Protein AF-A0A3B8LN59-F1 (afdb_monomer_lite)

pLDDT: mean 77.75, std 21.18, range [33.16, 97.62]

Secondary structure (DSSP, 8-state):
-----------PPPPPPP-----PPPPP-----PPPPPPHHHHHHHHHHHHHHHHHHHHHHHHHHHHHHHHHHT---HHHHHHHHHHHHHHS-HHHHHHHHHHHHHHHHH-TTTHHHHHHHHTGGG-SSPPPHHHHHHHHHHHHHTT-HHHHHHH-----SSPPPSSPPP--GGGTTS-HHHHHHHHTSS-HHHHHHHTT---HHHHHHHHT-TT--HHHHHHHHH-SS--HHHHHHHHH-HHHHTSHHHHHHHHH-TTS-HHHHHHHGGGS-HHHHHHHHHH-TT--HHHHHHHHHHHHHHHS-S----------S----S-PPPPP------------------

Sequence (346 aa):
MTNHTPPHKENDPPTPQSTTPTDIPEPNTEEHTTPEEPTNADITEEIHEEDDTLQQERERALTLFRTLKKRISHLPERGMKREIVGELLCQLETGVQVELLQLIVEHSASHTSNAPLLVAVQDQKNAKHQLSYEQTRTLYQEARERDYPGVQRLFLSFNPVRGNTDVPPPGHHQLSGLTLGERKSLARKHNIYLLEKLLLDPDRSVIRNLLLNPRITEKEALFITTRRPNQADILEEVSEHQRWFSRYNIKLALCKNPYTPIPVILRALPFLTTHDLEELLHEHAHFHPQAIAMAEEIIHIRTAPEDAEPLPPLPPEAELPEEFPAPPKQNHRSYIHTLPTEPDKQ

Radius of gyration: 33.21 Å; chains: 1; bounding box: 107×76×104 Å

Foldseek 3Di:
DDDDDDDDDDDDDDDDDDDDDDDDDDDDDDDPPDDPDPDPVNVVVVVVVVVVVLVVLLVLLVVVLVVLLVVVLPDLDLQVNLQVLLVVLLPDDLSNNLSNQLVLLLVLLQDVSSLSNVSSLLCLVVYPNHDDPVSLVSNLVVCVVVVPVSSVVSSDFFAFLDAFDPDFQDAQPVCPPPDPVVLLVLLQDDDVVSLLRLLRPRDLSSLLSNLVHPPDDLVSLLSSLQDPPHAQSNLVSQLPDSVRVVDLSNLLSLLVHRNHTPSSVLSSLSNHDLVSLVVSLVVDPRRDPSSVVSSVSSNCSNVPDPDDDDDDPDPPDDDDPPDDDDDDDPDDDDDDDDDDDDDDDD

Structure (mmCIF, N/CA/C/O backbone):
data_AF-A0A3B8LN59-F1
#
_entry.id   AF-A0A3B8LN59-F1
#
loop_
_atom_site.group_PDB
_atom_site.id
_atom_site.type_symbol
_atom_site.label_atom_id
_atom_site.label_alt_id
_atom_site.label_comp_id
_atom_site.label_asym_id
_atom_site.label_entity_id
_atom_site.label_seq_id
_atom_site.pdbx_PDB_ins_code
_atom_site.Cartn_x
_atom_site.Cartn_y
_atom_site.Cartn_z
_atom_site.occupancy
_atom_site.B_iso_or_equiv
_atom_site.auth_seq_id
_atom_site.auth_comp_id
_atom_site.auth_asym_id
_atom_site.auth_atom_id
_atom_site.pdbx_PDB_model_num
ATOM 1 N N . MET A 1 1 ? -5.828 51.570 -43.683 1.00 38.19 1 MET A N 1
ATOM 2 C CA . MET A 1 1 ? -7.070 51.067 -43.061 1.00 38.19 1 MET A CA 1
ATOM 3 C C . MET A 1 1 ? -6.654 50.304 -41.800 1.00 38.19 1 MET A C 1
ATOM 5 O O . MET A 1 1 ? -6.319 49.139 -41.914 1.00 38.19 1 MET A O 1
ATOM 9 N N . THR A 1 2 ? -6.195 50.950 -40.720 1.00 35.69 2 THR A N 1
ATOM 10 C CA . THR A 1 2 ? -6.931 51.622 -39.615 1.00 35.69 2 THR A CA 1
ATOM 11 C C . THR A 1 2 ? -7.972 50.748 -38.910 1.00 35.69 2 THR A C 1
ATOM 13 O O . THR A 1 2 ? -9.033 50.508 -39.477 1.00 35.69 2 THR A O 1
ATOM 16 N N . ASN A 1 3 ? -7.643 50.322 -37.679 1.00 34.91 3 ASN A N 1
ATOM 17 C CA . ASN A 1 3 ? -8.419 50.427 -36.419 1.00 34.91 3 ASN A CA 1
ATOM 18 C C . ASN A 1 3 ? -7.911 49.329 -35.465 1.00 34.91 3 ASN A C 1
ATOM 20 O O . ASN A 1 3 ? -8.078 48.153 -35.753 1.00 34.91 3 ASN A O 1
ATOM 24 N N . HIS A 1 4 ? -7.080 49.592 -34.454 1.00 40.12 4 HIS A N 1
ATOM 25 C CA . HIS A 1 4 ? -7.250 50.395 -33.230 1.00 40.12 4 HIS A CA 1
ATOM 26 C C . HIS A 1 4 ? -8.433 49.978 -32.335 1.00 40.12 4 HIS A C 1
ATOM 28 O O . HIS A 1 4 ? -9.589 50.300 -32.591 1.00 40.12 4 HIS A O 1
ATOM 34 N N . THR A 1 5 ? -8.063 49.268 -31.267 1.00 41.84 5 THR A N 1
ATOM 35 C CA . THR A 1 5 ? -8.794 48.912 -30.044 1.00 41.84 5 THR A CA 1
ATOM 36 C C . THR A 1 5 ? -9.381 50.129 -29.310 1.00 41.84 5 THR A C 1
ATOM 38 O O . THR A 1 5 ? -8.664 51.121 -29.168 1.00 41.84 5 THR A O 1
ATOM 41 N N . PRO A 1 6 ? -10.604 50.047 -28.748 1.00 51.34 6 PRO A N 1
ATOM 42 C CA . PRO A 1 6 ? -11.090 50.973 -27.724 1.00 51.34 6 PRO A CA 1
ATOM 43 C C . PRO A 1 6 ? -11.106 50.352 -26.300 1.00 51.34 6 PRO A C 1
ATOM 45 O O . PRO A 1 6 ? -11.194 49.129 -26.172 1.00 51.34 6 PRO A O 1
ATOM 48 N N . PRO A 1 7 ? -11.018 51.172 -25.228 1.00 47.97 7 PRO A N 1
ATOM 49 C CA . PRO A 1 7 ? -10.829 50.715 -23.847 1.00 47.97 7 PRO A CA 1
ATOM 50 C C . PRO A 1 7 ? -12.132 50.521 -23.047 1.00 47.97 7 PRO A C 1
ATOM 52 O O . PRO A 1 7 ? -13.160 51.140 -23.324 1.00 47.97 7 PRO A O 1
ATOM 55 N N . HIS A 1 8 ? -12.030 49.688 -22.005 1.00 35.06 8 HIS A N 1
ATOM 56 C CA . HIS A 1 8 ? -13.016 49.473 -20.941 1.00 35.06 8 HIS A CA 1
ATOM 57 C C . HIS A 1 8 ? -13.205 50.726 -20.065 1.00 35.06 8 HIS A C 1
ATOM 59 O O . HIS A 1 8 ? -12.228 51.384 -19.712 1.00 35.06 8 HIS A O 1
ATOM 65 N N . LYS A 1 9 ? -14.456 51.020 -19.684 1.00 38.00 9 LYS A N 1
ATOM 66 C CA . LYS A 1 9 ? -14.821 52.007 -18.656 1.00 38.00 9 LYS A CA 1
ATOM 67 C C . LYS A 1 9 ? -15.462 51.318 -17.450 1.00 38.00 9 LYS A C 1
ATOM 69 O O . LYS A 1 9 ? -16.360 50.495 -17.618 1.00 38.00 9 LYS A O 1
ATOM 74 N N . GLU A 1 10 ? -14.970 51.705 -16.278 1.00 36.00 10 GLU A N 1
ATOM 75 C CA . GLU A 1 10 ? -15.506 51.491 -14.931 1.00 36.00 10 GLU A CA 1
ATOM 76 C C . GLU A 1 10 ? -16.934 52.035 -14.778 1.00 36.00 10 GLU A C 1
ATOM 78 O O . GLU A 1 10 ? -17.284 53.034 -15.406 1.00 36.00 10 GLU A O 1
ATOM 83 N N . ASN A 1 11 ? -17.726 51.411 -13.901 1.00 39.06 11 ASN A N 1
ATOM 84 C CA . ASN A 1 11 ? -18.878 52.039 -13.256 1.00 39.06 11 ASN A CA 1
ATOM 85 C C . ASN A 1 11 ? -18.996 51.510 -11.818 1.00 39.06 11 ASN A C 1
ATOM 87 O O . ASN A 1 11 ? -19.263 50.327 -11.603 1.00 39.06 11 ASN A O 1
ATOM 91 N N . ASP A 1 12 ? -18.779 52.422 -10.873 1.00 39.38 12 ASP A N 1
ATOM 92 C CA . ASP A 1 12 ? -18.983 52.283 -9.431 1.00 39.38 12 ASP A CA 1
ATOM 93 C C . ASP A 1 12 ? -20.473 52.132 -9.044 1.00 39.38 12 ASP A C 1
ATOM 95 O O . ASP A 1 12 ? -21.360 52.551 -9.798 1.00 39.38 12 ASP A O 1
ATOM 99 N N . PRO A 1 13 ? -20.773 51.567 -7.857 1.00 41.97 13 PRO A N 1
ATOM 100 C CA . PRO A 1 13 ? -22.137 51.379 -7.361 1.00 41.97 13 PRO A CA 1
ATOM 101 C C . PRO A 1 13 ? -22.722 52.655 -6.711 1.00 41.97 13 PRO A C 1
ATOM 103 O O . PRO A 1 13 ? -21.980 53.432 -6.109 1.00 41.97 13 PRO A O 1
ATOM 106 N N . PRO A 1 14 ? -24.053 52.879 -6.757 1.00 41.72 14 PRO A N 1
ATOM 107 C CA . PRO A 1 14 ? -24.673 54.039 -6.119 1.00 41.72 14 PRO A CA 1
ATOM 108 C C . PRO A 1 14 ? -25.050 53.809 -4.641 1.00 41.72 14 PRO A C 1
ATOM 110 O O . PRO A 1 14 ? -25.610 52.782 -4.260 1.00 41.72 14 PRO A O 1
ATOM 113 N N . THR A 1 15 ? -24.783 54.837 -3.833 1.00 37.28 15 THR A N 1
ATOM 114 C CA . THR A 1 15 ? -25.175 55.060 -2.427 1.00 37.28 15 THR A CA 1
ATOM 115 C C . THR A 1 15 ? -26.700 55.263 -2.266 1.00 37.28 15 THR A C 1
ATOM 117 O O . THR A 1 15 ? -27.320 55.846 -3.159 1.00 37.28 15 THR A O 1
ATOM 120 N N . PRO A 1 16 ? -27.329 54.847 -1.143 1.00 40.56 16 PRO A N 1
ATOM 121 C CA . PRO A 1 16 ? -28.789 54.850 -0.990 1.00 40.56 16 PRO A CA 1
ATOM 122 C C . PRO A 1 16 ? -29.376 56.215 -0.588 1.00 40.56 16 PRO A C 1
ATOM 124 O O . PRO A 1 16 ? -28.788 56.959 0.197 1.00 40.56 16 PRO A O 1
ATOM 127 N N . GLN A 1 17 ? -30.580 56.512 -1.094 1.00 34.72 17 GLN A N 1
ATOM 128 C CA . GLN A 1 17 ? -31.406 57.657 -0.695 1.00 34.72 17 GLN A CA 1
ATOM 129 C C . GLN A 1 17 ? -32.456 57.258 0.354 1.00 34.72 17 GLN A C 1
ATOM 131 O O . GLN A 1 17 ? -33.082 56.204 0.274 1.00 34.72 17 GLN A O 1
ATOM 136 N N . SER A 1 18 ? -32.632 58.159 1.320 1.00 34.38 18 SER A N 1
ATOM 137 C CA . SER A 1 18 ? -33.597 58.150 2.422 1.00 34.38 18 SER A CA 1
ATOM 138 C C . SER A 1 18 ? -35.014 58.507 1.952 1.00 34.38 18 SER A C 1
ATOM 140 O O . SER A 1 18 ? -35.177 59.481 1.220 1.00 34.38 18 SER A O 1
ATOM 142 N N . THR A 1 19 ? -36.034 57.785 2.433 1.00 37.56 19 THR A N 1
ATOM 143 C CA . THR A 1 19 ? -37.415 58.293 2.547 1.00 37.56 19 THR A CA 1
ATOM 144 C C . THR A 1 19 ? -38.047 57.831 3.867 1.00 37.56 19 THR A C 1
ATOM 146 O O . THR A 1 19 ? -37.784 56.736 4.356 1.00 37.56 19 THR A O 1
ATOM 149 N N . THR A 1 20 ? -38.798 58.753 4.467 1.00 35.81 20 THR A N 1
ATOM 150 C CA . THR A 1 20 ? -39.339 58.812 5.837 1.00 35.81 20 THR A CA 1
ATOM 151 C C . THR A 1 20 ? -40.681 58.046 5.994 1.00 35.81 20 THR A C 1
ATOM 153 O O . THR A 1 20 ? -41.132 57.439 5.027 1.00 35.81 20 THR A O 1
ATOM 156 N N . PRO A 1 21 ? -41.311 57.985 7.191 1.00 43.03 21 PRO A N 1
ATOM 157 C CA . PRO A 1 21 ? -41.942 56.779 7.723 1.00 43.03 21 PRO A CA 1
ATOM 158 C C . PRO A 1 21 ? -43.455 56.713 7.454 1.00 43.03 21 PRO A C 1
ATOM 160 O O . PRO A 1 21 ? -44.123 57.732 7.286 1.00 43.03 21 PRO A O 1
ATOM 163 N N . THR A 1 22 ? -44.032 55.513 7.457 1.00 34.78 22 THR A N 1
ATOM 164 C CA . THR A 1 22 ? -45.489 55.327 7.413 1.00 34.78 22 THR A CA 1
ATOM 165 C C . THR A 1 22 ? -45.902 54.217 8.373 1.00 34.78 22 THR A C 1
ATOM 167 O O . THR A 1 22 ? -45.349 53.124 8.331 1.00 34.78 22 THR A O 1
ATOM 170 N N . ASP A 1 23 ? -46.827 54.609 9.249 1.00 34.94 23 ASP A N 1
ATOM 171 C CA . ASP A 1 23 ? -47.760 53.875 10.108 1.00 34.94 23 ASP A CA 1
ATOM 172 C C . ASP A 1 23 ? -47.500 52.405 10.461 1.00 34.94 23 ASP A C 1
ATOM 174 O O . ASP A 1 23 ? -47.554 51.495 9.637 1.00 34.94 23 ASP A O 1
ATOM 178 N N . ILE A 1 24 ? -47.365 52.200 11.770 1.00 37.72 24 ILE A N 1
ATOM 179 C CA . ILE A 1 24 ? -47.481 50.926 12.475 1.00 37.72 24 ILE A CA 1
ATOM 180 C C . ILE A 1 24 ? -48.973 50.663 12.737 1.00 37.72 24 ILE A C 1
ATOM 182 O O . ILE A 1 24 ? -49.599 51.482 13.413 1.00 37.72 24 ILE A O 1
ATOM 186 N N . PRO A 1 25 ? -49.547 49.523 12.321 1.00 38.12 25 PRO A N 1
ATOM 187 C CA . PRO A 1 25 ? -50.671 48.930 13.023 1.00 38.12 25 PRO A CA 1
ATOM 188 C C . PRO A 1 25 ? -50.157 47.900 14.043 1.00 38.12 25 PRO A C 1
ATOM 190 O O . PRO A 1 25 ? -49.249 47.117 13.762 1.00 38.12 25 PRO A O 1
ATOM 193 N N . GLU A 1 26 ? -50.728 47.943 15.245 1.00 42.59 26 GLU A N 1
ATOM 194 C CA . GLU A 1 26 ? -50.458 47.039 16.369 1.00 42.59 26 GLU A CA 1
ATOM 195 C C . GLU A 1 26 ? -50.591 45.552 15.976 1.00 42.59 26 GLU A C 1
ATOM 197 O O . GLU A 1 26 ? -51.497 45.203 15.211 1.00 42.59 26 GLU A O 1
ATOM 202 N N . PRO A 1 27 ? -49.737 44.648 16.499 1.00 40.50 27 PRO A N 1
ATOM 203 C CA . PRO A 1 27 ? -49.878 43.224 16.247 1.00 40.50 27 PRO A CA 1
ATOM 204 C C . PRO A 1 27 ? -50.909 42.597 17.194 1.00 40.50 27 PRO A C 1
ATOM 206 O O . PRO A 1 27 ? -50.907 42.829 18.405 1.00 40.50 27 PRO A O 1
ATOM 209 N N . ASN A 1 28 ? -51.766 41.759 16.610 1.00 36.22 28 ASN A N 1
ATOM 210 C CA . ASN A 1 28 ? -52.669 40.861 17.315 1.00 36.22 28 ASN A CA 1
ATOM 211 C C . ASN A 1 28 ? -51.907 39.949 18.284 1.00 36.22 28 ASN A C 1
ATOM 213 O O . ASN A 1 28 ? -50.833 39.431 17.981 1.00 36.22 28 ASN A O 1
ATOM 217 N N . THR A 1 29 ? -52.523 39.732 19.441 1.00 46.44 29 THR A N 1
ATOM 218 C CA . THR A 1 29 ? -52.159 38.726 20.435 1.00 46.44 29 THR A CA 1
ATOM 219 C C . THR A 1 29 ? -52.355 37.330 19.839 1.00 46.44 29 THR A C 1
ATOM 221 O O . THR A 1 29 ? -53.485 36.862 19.738 1.00 46.44 29 THR A O 1
ATOM 224 N N . GLU A 1 30 ? -51.267 36.668 19.449 1.00 38.50 30 GLU A N 1
ATOM 225 C CA . GLU A 1 30 ? -51.238 35.220 19.235 1.00 38.50 30 GLU A CA 1
ATOM 226 C C . GLU A 1 30 ? -50.352 34.581 20.306 1.00 38.50 30 GLU A C 1
ATOM 228 O O . GLU A 1 30 ? -49.278 35.077 20.653 1.00 38.50 30 GLU A O 1
ATOM 233 N N . GLU A 1 31 ? -50.897 33.527 20.902 1.00 39.41 31 GLU A N 1
ATOM 234 C CA . GLU A 1 31 ? -50.407 32.827 22.078 1.00 39.41 31 GLU A CA 1
ATOM 235 C C . GLU A 1 31 ? -48.999 32.269 21.856 1.00 39.41 31 GLU A C 1
ATOM 237 O O . GLU A 1 31 ? -48.746 31.447 20.977 1.00 39.41 31 GLU A O 1
ATOM 242 N N . HIS A 1 32 ? -48.072 32.704 22.704 1.00 33.16 32 HIS A N 1
ATOM 243 C CA . HIS A 1 32 ? -46.745 32.124 22.811 1.00 33.16 32 HIS A CA 1
ATOM 244 C C . HIS A 1 32 ? -46.879 30.785 23.556 1.00 33.16 32 HIS A C 1
ATOM 246 O O . HIS A 1 32 ? -46.855 30.741 24.784 1.00 33.16 32 HIS A O 1
ATOM 252 N N . THR A 1 33 ? -47.041 29.676 22.834 1.00 39.00 33 THR A N 1
ATOM 253 C CA . THR A 1 33 ? -46.662 28.360 23.366 1.00 39.00 33 THR A CA 1
ATOM 254 C C . THR A 1 33 ? -45.142 28.327 23.449 1.00 39.00 33 THR A C 1
ATOM 256 O O . THR A 1 33 ? -44.453 28.235 22.432 1.00 39.00 33 THR A O 1
ATOM 259 N N . THR A 1 34 ? -44.618 28.493 24.659 1.00 36.88 34 THR A N 1
ATOM 260 C CA . THR A 1 34 ? -43.214 28.254 25.001 1.00 36.88 34 THR A CA 1
ATOM 261 C C . THR A 1 34 ? -42.867 26.800 24.650 1.00 36.88 34 THR A C 1
ATOM 263 O O . THR A 1 34 ? -43.633 25.916 25.037 1.00 36.88 34 THR A O 1
ATOM 266 N N . PRO A 1 35 ? -41.763 26.505 23.939 1.00 44.41 35 PRO A N 1
ATOM 267 C CA . PRO A 1 35 ? -41.251 25.142 23.885 1.00 44.41 35 PRO A CA 1
ATOM 268 C C . PRO A 1 35 ? -40.826 24.765 25.306 1.00 44.41 35 PRO A C 1
ATOM 270 O O . PRO A 1 35 ? -40.080 25.518 25.933 1.00 44.41 35 PRO A O 1
ATOM 273 N N . GLU A 1 36 ? -41.336 23.654 25.832 1.00 49.53 36 GLU A N 1
ATOM 274 C CA . GLU A 1 36 ? -40.821 23.061 27.067 1.00 49.53 36 GLU A CA 1
ATOM 275 C C . GLU A 1 36 ? -39.315 22.806 26.877 1.00 49.53 36 GLU A C 1
ATOM 277 O O . GLU A 1 36 ? -38.913 22.096 25.956 1.00 49.53 36 GLU A O 1
ATOM 282 N N . GLU A 1 37 ? -38.474 23.457 27.688 1.00 47.75 37 GLU A N 1
ATOM 283 C CA . GLU A 1 37 ? -37.050 23.123 27.772 1.00 47.75 37 GLU A CA 1
ATOM 284 C C . GLU A 1 37 ? -36.937 21.676 28.280 1.00 47.75 37 GLU A C 1
ATOM 286 O O . GLU A 1 37 ? -37.542 21.369 29.314 1.00 47.75 37 GLU A O 1
ATOM 291 N N . PRO A 1 38 ? -36.195 20.786 27.592 1.00 52.59 38 PRO A N 1
ATOM 292 C CA . PRO A 1 38 ? -36.010 19.419 28.059 1.00 52.59 38 PRO A CA 1
ATOM 293 C C . PRO A 1 38 ? -35.364 19.449 29.445 1.00 52.59 38 PRO A C 1
ATOM 295 O O . PRO A 1 38 ? -34.414 20.196 29.703 1.00 52.59 38 PRO A O 1
ATOM 298 N N . THR A 1 39 ? -35.917 18.669 30.370 1.00 56.53 39 THR A N 1
ATOM 299 C CA . THR A 1 39 ? -35.460 18.668 31.761 1.00 56.53 39 THR A CA 1
ATOM 300 C C . THR A 1 39 ? -34.051 18.071 31.806 1.00 56.53 39 THR A C 1
ATOM 302 O O . THR A 1 39 ? -33.751 17.149 31.057 1.00 56.53 39 THR A O 1
ATOM 305 N N . ASN A 1 40 ? -33.182 18.513 32.726 1.00 54.03 40 ASN A N 1
ATOM 306 C CA . ASN A 1 40 ? -31.841 17.923 32.900 1.00 54.03 40 ASN A CA 1
ATOM 307 C C . ASN A 1 40 ? -31.848 16.385 33.053 1.00 54.03 40 ASN A C 1
ATOM 309 O O . ASN A 1 40 ? -30.825 15.766 32.796 1.00 54.03 40 ASN A O 1
ATOM 313 N N . ALA A 1 41 ? -32.975 15.792 33.473 1.00 56.03 41 ALA A N 1
ATOM 314 C CA . ALA A 1 41 ? -33.184 14.348 33.536 1.00 56.03 41 ALA A CA 1
ATOM 315 C C . ALA A 1 41 ? -33.330 13.693 32.145 1.00 56.03 41 ALA A C 1
ATOM 317 O O . ALA A 1 41 ? -32.700 12.664 31.918 1.00 56.03 41 ALA A O 1
ATOM 318 N N . ASP A 1 42 ? -34.067 14.317 31.215 1.00 49.41 42 ASP A N 1
ATOM 319 C CA . ASP A 1 42 ? -34.231 13.841 29.829 1.00 49.41 42 ASP A CA 1
ATOM 320 C C . ASP A 1 42 ? -32.892 13.892 29.084 1.00 49.41 42 ASP A C 1
ATOM 322 O O . ASP A 1 42 ? -32.509 12.940 28.416 1.00 49.41 42 ASP A O 1
ATOM 326 N N . ILE A 1 43 ? -32.117 14.965 29.294 1.00 58.16 43 ILE A N 1
ATOM 327 C CA . ILE A 1 43 ? -30.771 15.111 28.719 1.00 58.16 43 ILE A CA 1
ATOM 328 C C . ILE A 1 43 ? -29.828 14.023 29.261 1.00 58.16 43 ILE A C 1
ATOM 330 O O . ILE A 1 43 ? -29.012 13.485 28.521 1.00 58.16 43 ILE A O 1
ATOM 334 N N . THR A 1 44 ? -29.911 13.678 30.551 1.00 61.41 44 THR A N 1
ATOM 335 C CA . THR A 1 44 ? -29.075 12.606 31.116 1.00 61.41 44 THR A CA 1
ATOM 336 C C . THR A 1 44 ? -29.497 11.203 30.690 1.00 61.41 44 THR A C 1
ATOM 338 O O . THR A 1 44 ? -28.621 10.349 30.594 1.00 61.41 44 THR A O 1
ATOM 341 N N . GLU A 1 45 ? -30.786 10.950 30.445 1.00 59.06 45 GLU A N 1
ATOM 342 C CA . GLU A 1 45 ? -31.257 9.662 29.915 1.00 59.06 45 GLU A CA 1
ATOM 343 C C . GLU A 1 45 ? -30.874 9.498 28.435 1.00 59.06 45 GLU A C 1
ATOM 345 O O . GLU A 1 45 ? -30.326 8.456 28.085 1.00 59.06 45 GLU A O 1
ATOM 350 N N . GLU A 1 46 ? -31.014 10.540 27.604 1.00 59.44 46 GLU A N 1
ATOM 351 C CA . GLU A 1 46 ? -30.561 10.524 26.201 1.00 59.44 46 GLU A CA 1
ATOM 352 C C . GLU A 1 46 ? -29.045 10.278 26.081 1.00 59.44 46 GLU A C 1
ATOM 354 O O . GLU A 1 46 ? -28.621 9.452 25.277 1.00 59.44 46 GLU A O 1
ATOM 359 N N . ILE A 1 47 ? -28.221 10.909 26.931 1.00 64.44 47 ILE A N 1
ATOM 360 C CA . ILE A 1 47 ? -26.762 10.679 26.947 1.00 64.44 47 ILE A CA 1
ATOM 361 C C . ILE A 1 47 ? -26.421 9.233 27.356 1.00 64.44 47 ILE A C 1
ATOM 363 O O . ILE A 1 47 ? -25.496 8.641 26.805 1.00 64.44 47 ILE A O 1
ATOM 367 N N . HIS A 1 48 ? -27.148 8.649 28.316 1.00 66.25 48 HIS A N 1
ATOM 368 C CA . HIS A 1 48 ? -26.898 7.271 28.763 1.00 66.25 48 HIS A CA 1
ATOM 369 C C . HIS A 1 48 ? -27.307 6.237 27.704 1.00 66.25 48 HIS A C 1
ATOM 371 O O . HIS A 1 48 ? -26.590 5.260 27.493 1.00 66.25 48 HIS A O 1
ATOM 377 N N . GLU A 1 49 ? -28.433 6.460 27.018 1.00 65.19 49 GLU A N 1
ATOM 378 C CA . GLU A 1 49 ? -28.878 5.607 25.913 1.00 65.19 49 GLU A CA 1
ATOM 379 C C . GLU A 1 49 ? -27.929 5.701 24.705 1.00 65.19 49 GLU A C 1
ATOM 381 O O . GLU A 1 49 ? -27.595 4.676 24.106 1.00 65.19 49 GLU A O 1
ATOM 386 N N . GLU A 1 50 ? -27.431 6.897 24.372 1.00 68.38 50 GLU A N 1
ATOM 387 C CA . GLU A 1 50 ? -26.419 7.078 23.324 1.00 68.38 50 GLU A CA 1
ATOM 388 C C . GLU A 1 50 ? -25.109 6.340 23.655 1.00 68.38 50 GLU A C 1
ATOM 390 O O . GLU A 1 50 ? -24.608 5.588 22.813 1.00 68.38 50 GLU A O 1
ATOM 395 N N . ASP A 1 51 ? -24.591 6.455 24.881 1.00 72.69 51 ASP A N 1
ATOM 396 C CA . ASP A 1 51 ? -23.370 5.754 25.308 1.00 72.69 51 ASP A CA 1
ATOM 397 C C . ASP A 1 51 ? -23.519 4.218 25.247 1.00 72.69 51 ASP A C 1
ATOM 399 O O . ASP A 1 51 ? -22.619 3.522 24.756 1.00 72.69 51 ASP A O 1
ATOM 403 N N . ASP A 1 52 ? -24.672 3.679 25.660 1.00 79.94 52 ASP A N 1
ATOM 404 C CA . ASP A 1 52 ? -24.967 2.241 25.585 1.00 79.94 52 ASP A CA 1
ATOM 405 C C . ASP A 1 52 ? -25.018 1.743 24.128 1.00 79.94 52 ASP A C 1
ATOM 407 O O . ASP A 1 52 ? -24.498 0.662 23.808 1.00 79.94 52 ASP A O 1
ATOM 411 N N . THR A 1 53 ? -25.595 2.532 23.213 1.00 85.75 53 THR A N 1
ATOM 412 C CA . THR A 1 53 ? -25.633 2.178 21.783 1.00 85.75 53 THR A CA 1
ATOM 413 C C . THR A 1 53 ? -24.240 2.186 21.153 1.00 85.75 53 THR A C 1
ATOM 415 O O . THR A 1 53 ? -23.871 1.215 20.482 1.00 85.75 53 THR A O 1
ATOM 418 N N . LEU A 1 54 ? -23.421 3.208 21.424 1.00 87.06 54 LEU A N 1
ATOM 419 C CA . LEU A 1 54 ? -22.039 3.294 20.939 1.00 87.06 54 LEU A CA 1
ATOM 420 C C . LEU A 1 54 ? -21.190 2.128 21.457 1.00 87.06 54 LEU A C 1
ATOM 422 O O . LEU A 1 54 ? -20.410 1.525 20.709 1.00 87.06 54 LEU A O 1
ATOM 426 N N . GLN A 1 55 ? -21.376 1.753 22.724 1.00 88.25 55 GLN A N 1
ATOM 427 C CA . GLN A 1 55 ? -20.693 0.608 23.311 1.00 88.25 55 GLN A CA 1
ATOM 428 C C . GLN A 1 55 ? -21.109 -0.707 22.633 1.00 88.25 55 GLN A C 1
ATOM 430 O O . GLN A 1 55 ? -20.246 -1.518 22.273 1.00 88.25 55 GLN A O 1
ATOM 435 N N . GLN A 1 56 ? -22.404 -0.901 22.373 1.00 91.75 56 GLN A N 1
ATOM 436 C CA . GLN A 1 56 ? -22.911 -2.084 21.675 1.00 91.75 56 GLN A CA 1
ATOM 437 C C . GLN A 1 56 ? -22.372 -2.189 20.236 1.00 91.75 56 GLN A C 1
ATOM 439 O O . GLN A 1 56 ? -21.977 -3.275 19.784 1.00 91.75 56 GLN A O 1
ATOM 444 N N . GLU A 1 57 ? -22.316 -1.072 19.510 1.00 93.25 57 GLU A N 1
ATOM 445 C CA . GLU A 1 57 ? -21.734 -1.011 18.168 1.00 93.25 57 GLU A CA 1
ATOM 446 C C . GLU A 1 57 ? -20.252 -1.386 18.175 1.00 93.25 57 GLU A C 1
ATOM 448 O O . GLU A 1 57 ? -19.816 -2.214 17.363 1.00 93.25 57 GLU A O 1
ATOM 453 N N . ARG A 1 58 ? -19.488 -0.843 19.130 1.00 93.50 58 ARG A N 1
ATOM 454 C CA . ARG A 1 58 ? -18.058 -1.122 19.287 1.00 93.50 58 ARG A CA 1
ATOM 455 C C . ARG A 1 58 ? -17.797 -2.589 19.626 1.00 93.50 58 ARG A C 1
ATOM 457 O O . ARG A 1 58 ? -16.902 -3.206 19.043 1.00 93.50 58 ARG A O 1
ATOM 464 N N . GLU A 1 59 ? -18.593 -3.199 20.502 1.00 94.06 59 GLU A N 1
ATOM 465 C CA . GLU A 1 59 ? -18.487 -4.628 20.838 1.00 94.06 59 GLU A CA 1
ATOM 466 C C . GLU A 1 59 ? -18.769 -5.536 19.630 1.00 94.06 59 GLU A C 1
ATOM 468 O O . GLU A 1 59 ? -18.044 -6.515 19.366 1.00 94.06 59 GLU A O 1
ATOM 473 N N . ARG A 1 60 ? -19.795 -5.190 18.845 1.00 94.69 60 ARG A N 1
ATOM 474 C CA . ARG A 1 60 ? -20.128 -5.888 17.598 1.00 94.69 60 ARG A CA 1
ATOM 475 C C . ARG A 1 60 ? -19.000 -5.742 16.577 1.00 94.69 60 ARG A C 1
ATOM 477 O O . ARG A 1 60 ? -18.555 -6.750 16.014 1.00 94.69 60 ARG A O 1
ATOM 484 N N . ALA A 1 61 ? -18.480 -4.531 16.391 1.00 94.44 61 ALA A N 1
ATOM 485 C CA . ALA A 1 61 ? -17.352 -4.247 15.509 1.00 94.44 61 ALA A CA 1
ATOM 486 C C . ALA A 1 61 ? -16.083 -5.004 15.929 1.00 94.44 61 ALA A C 1
ATOM 488 O O . ALA A 1 61 ? -15.399 -5.580 15.081 1.00 94.44 61 ALA A O 1
ATOM 489 N N . LEU A 1 62 ? -15.804 -5.114 17.228 1.00 94.00 62 LEU A N 1
ATOM 490 C CA . LEU A 1 62 ? -14.661 -5.858 17.759 1.00 94.00 62 LEU A CA 1
ATOM 491 C C . LEU A 1 62 ? -14.755 -7.361 17.466 1.00 94.00 62 LEU A C 1
ATOM 493 O O . LEU A 1 62 ? -13.766 -8.006 17.096 1.00 94.00 62 LEU A O 1
ATOM 497 N N . THR A 1 63 ? -15.954 -7.930 17.581 1.00 94.75 63 THR A N 1
ATOM 498 C CA . THR A 1 63 ? -16.212 -9.334 17.228 1.00 94.75 63 THR A CA 1
ATOM 499 C C . THR A 1 63 ? -15.999 -9.583 15.734 1.00 94.75 63 THR A C 1
ATOM 501 O O . THR A 1 63 ? -15.345 -10.561 15.337 1.00 94.75 63 THR A O 1
ATOM 504 N N . LEU A 1 64 ? -16.481 -8.664 14.896 1.00 93.25 64 LEU A N 1
ATOM 505 C CA . LEU A 1 64 ? -16.274 -8.696 13.448 1.00 93.25 64 LEU A CA 1
ATOM 506 C C . LEU A 1 64 ? -14.796 -8.536 13.085 1.00 93.25 64 LEU A C 1
ATOM 508 O O . LEU A 1 64 ? -14.285 -9.325 12.291 1.00 93.25 64 LEU A O 1
ATOM 512 N N . PHE A 1 65 ? -14.081 -7.603 13.714 1.00 94.31 65 PHE A N 1
ATOM 513 C CA . PHE A 1 65 ? -12.653 -7.371 13.507 1.00 94.31 65 PHE A CA 1
ATOM 514 C C . PHE A 1 65 ? -11.827 -8.634 13.778 1.00 94.31 65 PHE A C 1
ATOM 516 O O . PHE A 1 65 ? -11.029 -9.054 12.935 1.00 94.31 65 PHE A O 1
ATOM 523 N N . ARG A 1 66 ? -12.053 -9.304 14.917 1.00 93.31 66 ARG A N 1
ATOM 524 C CA . ARG A 1 66 ? -11.359 -10.560 15.265 1.00 93.31 66 ARG A CA 1
ATOM 525 C C . ARG A 1 66 ? -11.623 -11.657 14.232 1.00 93.31 66 ARG A C 1
ATOM 527 O O . ARG A 1 66 ? -10.698 -12.363 13.815 1.00 93.31 66 ARG A O 1
ATOM 534 N N . THR A 1 67 ? -12.872 -11.773 13.786 1.00 92.19 67 THR A N 1
ATOM 535 C CA . THR A 1 67 ? -13.286 -12.738 12.759 1.00 92.19 67 THR A CA 1
ATOM 536 C C . THR A 1 67 ? -12.625 -12.435 11.412 1.00 92.19 67 THR A C 1
ATOM 538 O O . THR A 1 67 ? -12.051 -13.325 10.777 1.00 92.19 67 THR A O 1
ATOM 541 N N . LEU A 1 68 ? -12.639 -11.167 11.001 1.00 91.00 68 LEU A N 1
ATOM 542 C CA . LEU A 1 68 ? -12.055 -10.671 9.759 1.00 91.00 68 LEU A CA 1
ATOM 543 C C . LEU A 1 68 ? -10.538 -10.896 9.734 1.00 91.00 68 LEU A C 1
ATOM 545 O O . LEU A 1 68 ? -10.015 -11.458 8.769 1.00 91.00 68 LEU A O 1
ATOM 549 N N . LYS A 1 69 ? -9.843 -10.547 10.822 1.00 91.00 69 LYS A N 1
ATOM 550 C CA . LYS A 1 69 ? -8.403 -10.775 11.003 1.00 91.00 69 LYS A CA 1
ATOM 551 C C . LYS A 1 69 ? -8.037 -12.245 10.801 1.00 91.00 69 LYS A C 1
ATOM 553 O O . LYS A 1 69 ? -7.112 -12.547 10.046 1.00 91.00 69 LYS A O 1
ATOM 558 N N . LYS A 1 70 ? -8.787 -13.162 11.425 1.00 89.00 70 LYS A N 1
ATOM 559 C CA . LYS A 1 70 ? -8.573 -14.610 11.284 1.00 89.00 70 LYS A CA 1
ATOM 560 C C . LYS A 1 70 ? -8.848 -15.101 9.861 1.00 89.00 70 LYS A C 1
ATOM 562 O O . LYS A 1 70 ? -8.112 -15.938 9.356 1.00 89.00 70 LYS A O 1
ATOM 567 N N . ARG A 1 71 ? -9.885 -14.590 9.193 1.00 88.31 71 ARG A N 1
ATOM 568 C CA . ARG A 1 71 ? -10.227 -14.991 7.817 1.00 88.31 71 ARG A CA 1
ATOM 569 C C . ARG A 1 71 ? -9.189 -14.504 6.801 1.00 88.31 71 ARG A C 1
ATOM 571 O O . ARG A 1 71 ? -8.827 -15.242 5.889 1.00 88.31 71 ARG A O 1
ATOM 578 N N . ILE A 1 72 ? -8.697 -13.276 6.962 1.00 87.06 72 ILE A N 1
ATOM 579 C CA . ILE A 1 72 ? -7.789 -12.624 6.011 1.00 87.06 72 ILE A CA 1
ATOM 580 C C . ILE A 1 72 ? -6.336 -13.090 6.143 1.00 87.06 72 ILE A C 1
ATOM 582 O O . ILE A 1 72 ? -5.612 -13.086 5.142 1.00 87.06 72 ILE A O 1
ATOM 586 N N . SER A 1 73 ? -5.901 -13.531 7.326 1.00 83.38 73 SER A N 1
ATOM 587 C CA . SER A 1 73 ? -4.541 -14.050 7.530 1.00 83.38 73 SER A CA 1
ATOM 588 C C . SER A 1 73 ? -4.224 -15.265 6.646 1.00 83.38 73 SER A C 1
ATOM 590 O O . SER A 1 73 ? -3.082 -15.426 6.222 1.00 83.38 73 SER A O 1
ATOM 592 N N . HIS A 1 74 ? -5.229 -16.078 6.306 1.00 84.06 74 HIS A N 1
ATOM 593 C CA . HIS A 1 74 ? -5.078 -17.266 5.461 1.00 84.06 74 HIS A CA 1
ATOM 594 C C . HIS A 1 74 ? -5.154 -16.988 3.955 1.00 84.06 74 HIS A C 1
ATOM 596 O O . HIS A 1 74 ? -4.835 -17.866 3.155 1.00 84.06 74 HIS A O 1
ATOM 602 N N . LEU A 1 75 ? -5.572 -15.789 3.542 1.00 85.62 75 LEU A N 1
ATOM 603 C CA . LEU A 1 75 ? -5.738 -15.464 2.128 1.00 85.62 75 LEU A CA 1
ATOM 604 C C . LEU A 1 75 ? -4.438 -14.887 1.557 1.00 85.62 75 LEU A C 1
ATOM 606 O O . LEU A 1 75 ? -3.933 -13.890 2.081 1.00 85.62 75 LEU A O 1
ATOM 610 N N . PRO A 1 76 ? -3.883 -15.456 0.473 1.00 76.06 76 PRO A N 1
ATOM 611 C CA . PRO A 1 76 ? -2.661 -14.926 -0.114 1.00 76.06 76 PRO A CA 1
ATOM 612 C C . PRO A 1 76 ? -2.934 -13.686 -0.974 1.00 76.06 76 PRO A C 1
ATOM 614 O O . PRO A 1 76 ? -2.127 -12.761 -0.982 1.00 76.06 76 PRO A O 1
ATOM 617 N N . GLU A 1 77 ? -4.064 -13.635 -1.681 1.00 85.06 77 GLU A N 1
ATOM 618 C CA . GLU A 1 77 ? -4.322 -12.631 -2.717 1.00 85.06 77 GLU A CA 1
ATOM 619 C C . GLU A 1 77 ? -4.935 -11.335 -2.185 1.00 85.06 77 GLU A C 1
ATOM 621 O O . GLU A 1 77 ? -5.966 -11.328 -1.510 1.00 85.06 77 GLU A O 1
ATOM 626 N N . ARG A 1 78 ? -4.337 -10.206 -2.579 1.00 87.19 78 ARG A N 1
ATOM 627 C CA . ARG A 1 78 ? -4.799 -8.855 -2.226 1.00 87.19 78 ARG A CA 1
ATOM 628 C C . ARG A 1 78 ? -6.224 -8.572 -2.717 1.00 87.19 78 ARG A C 1
ATOM 630 O O . ARG A 1 78 ? -7.009 -7.979 -1.985 1.00 87.19 78 ARG A O 1
ATOM 637 N N . GLY A 1 79 ? -6.562 -9.038 -3.922 1.00 87.00 79 GLY A N 1
ATOM 638 C CA . GLY A 1 79 ? -7.898 -8.874 -4.501 1.00 87.00 79 GLY A CA 1
ATOM 639 C C . GLY A 1 79 ? -8.985 -9.560 -3.673 1.00 87.00 79 GLY A C 1
ATOM 640 O O . GLY A 1 79 ? -9.987 -8.933 -3.356 1.00 87.00 79 GLY A O 1
ATOM 641 N N . MET A 1 80 ? -8.757 -10.804 -3.239 1.00 89.44 80 MET A N 1
ATOM 642 C CA . MET A 1 80 ? -9.718 -11.539 -2.405 1.00 89.44 80 MET A CA 1
ATOM 643 C C . MET A 1 80 ? -9.955 -10.860 -1.051 1.00 89.44 80 MET A C 1
ATOM 645 O O . MET A 1 80 ? -11.095 -10.768 -0.603 1.00 89.44 80 MET A O 1
ATOM 649 N N . LYS A 1 81 ? -8.890 -10.352 -0.412 1.00 90.94 81 LYS A N 1
ATOM 650 C CA . LYS A 1 81 ? -9.001 -9.607 0.855 1.00 90.94 81 LYS A CA 1
ATOM 651 C C . LYS A 1 81 ? -9.888 -8.379 0.699 1.00 90.94 81 LYS A C 1
ATOM 653 O O . LYS A 1 81 ? -10.782 -8.176 1.511 1.00 90.94 81 LYS A O 1
ATOM 658 N N . ARG A 1 82 ? -9.659 -7.601 -0.361 1.00 91.12 82 ARG A N 1
ATOM 659 C CA . ARG A 1 82 ? -10.459 -6.419 -0.687 1.00 91.12 82 ARG A CA 1
ATOM 660 C C . ARG A 1 82 ? -11.937 -6.769 -0.870 1.00 91.12 82 ARG A C 1
ATOM 662 O O . ARG A 1 82 ? -12.766 -6.097 -0.273 1.00 91.12 82 ARG A O 1
ATOM 669 N N . GLU A 1 83 ? -12.269 -7.810 -1.638 1.00 91.31 83 GLU A N 1
ATOM 670 C CA . GLU A 1 83 ? -13.680 -8.174 -1.861 1.00 91.31 83 GLU A CA 1
ATOM 671 C C . GLU A 1 83 ? -14.389 -8.590 -0.567 1.00 91.31 83 GLU A C 1
ATOM 673 O O . GLU A 1 83 ? -15.503 -8.146 -0.329 1.00 91.31 83 GLU A O 1
ATOM 678 N N . ILE A 1 84 ? -13.738 -9.379 0.297 1.00 91.12 84 ILE A N 1
ATOM 679 C CA . ILE A 1 84 ? -14.335 -9.806 1.577 1.00 91.12 84 ILE A CA 1
ATOM 680 C C . ILE A 1 84 ? -14.583 -8.613 2.502 1.00 91.12 84 ILE A C 1
ATOM 682 O O . ILE A 1 84 ? -15.610 -8.562 3.173 1.00 91.12 84 ILE A O 1
ATOM 686 N N . VAL A 1 85 ? -13.642 -7.665 2.553 1.00 91.38 85 VAL A N 1
ATOM 687 C CA . VAL A 1 85 ? -13.810 -6.436 3.339 1.00 91.38 85 VAL A CA 1
ATOM 688 C C . VAL A 1 85 ? -14.945 -5.585 2.771 1.00 91.38 85 VAL A C 1
ATOM 690 O O . VAL A 1 85 ? -15.782 -5.129 3.538 1.00 91.38 85 VAL A O 1
ATOM 693 N N . GLY A 1 86 ? -15.005 -5.409 1.449 1.00 88.69 86 GLY A N 1
ATOM 694 C CA . GLY A 1 86 ? -16.033 -4.599 0.791 1.00 88.69 86 GLY A CA 1
ATOM 695 C C . GLY A 1 86 ? -17.436 -5.170 0.956 1.00 88.69 86 GLY A C 1
ATOM 696 O O . GLY A 1 86 ? -18.357 -4.449 1.332 1.00 88.69 86 GLY A O 1
ATOM 697 N N . GLU A 1 87 ? -17.584 -6.482 0.757 1.00 90.56 87 GLU A N 1
ATOM 698 C CA . GLU A 1 87 ? -18.843 -7.199 0.974 1.00 90.56 87 GLU A CA 1
ATOM 699 C C . GLU A 1 87 ? -19.333 -7.047 2.418 1.00 90.56 87 GLU A C 1
ATOM 701 O O . GLU A 1 87 ? -20.499 -6.724 2.628 1.00 90.56 87 GLU A O 1
ATOM 706 N N . LEU A 1 88 ? -18.442 -7.223 3.404 1.00 90.88 88 LEU A N 1
ATOM 707 C CA . LEU A 1 88 ? -18.790 -7.045 4.811 1.00 90.88 88 LEU A CA 1
ATOM 708 C C . LEU A 1 88 ? -19.207 -5.600 5.100 1.00 90.88 88 LEU A C 1
ATOM 710 O O . LEU A 1 88 ? -20.268 -5.395 5.677 1.00 90.88 88 LEU A O 1
ATOM 714 N N . LEU A 1 89 ? -18.411 -4.609 4.686 1.00 90.06 89 LEU A N 1
ATOM 715 C CA . LEU A 1 89 ? -18.720 -3.197 4.927 1.00 90.06 89 LEU A CA 1
ATOM 716 C C . LEU A 1 89 ? -20.084 -2.817 4.343 1.00 90.06 89 LEU A C 1
ATOM 718 O O . LEU A 1 89 ? -20.870 -2.185 5.031 1.00 90.06 89 LEU A O 1
ATOM 722 N N . CYS A 1 90 ? -20.416 -3.271 3.132 1.00 89.19 90 CYS A N 1
ATOM 723 C CA . CYS A 1 90 ? -21.699 -2.958 2.497 1.00 89.19 90 CYS A CA 1
ATOM 724 C C . CYS A 1 90 ? -22.929 -3.549 3.217 1.00 89.19 90 CYS A C 1
ATOM 726 O O . CYS A 1 90 ? -24.043 -3.111 2.940 1.00 89.19 90 CYS A O 1
ATOM 728 N N . GLN A 1 91 ? -22.751 -4.551 4.084 1.00 91.00 91 GLN A N 1
ATOM 729 C CA . GLN A 1 91 ? -23.839 -5.254 4.783 1.00 91.00 91 GLN A CA 1
ATOM 730 C C . GLN A 1 91 ? -24.074 -4.762 6.219 1.00 91.00 91 GLN A C 1
ATOM 732 O O . GLN A 1 91 ? -25.021 -5.209 6.864 1.00 91.00 91 GLN A O 1
ATOM 737 N N . LEU A 1 92 ? -23.205 -3.898 6.746 1.00 92.62 92 LEU A N 1
ATOM 738 C CA . LEU A 1 92 ? -23.268 -3.426 8.129 1.00 92.62 92 LEU A CA 1
ATOM 739 C C . LEU A 1 92 ? -24.055 -2.114 8.248 1.00 92.62 92 LEU A C 1
ATOM 741 O O . LEU A 1 92 ? -24.204 -1.381 7.274 1.00 92.62 92 LEU A O 1
ATOM 745 N N . GLU A 1 93 ? -24.527 -1.805 9.452 1.00 93.56 93 GLU A N 1
ATOM 746 C CA . GLU A 1 93 ? -25.071 -0.486 9.811 1.00 93.56 93 GLU A CA 1
ATOM 747 C C . GLU A 1 93 ? -23.937 0.541 9.938 1.00 93.56 93 GLU A C 1
ATOM 749 O O . GLU A 1 93 ? -22.805 0.164 10.251 1.00 93.56 93 GLU A O 1
ATOM 754 N N . THR A 1 94 ? -24.222 1.822 9.689 1.00 93.06 94 THR A N 1
ATOM 755 C CA . THR A 1 94 ? -23.192 2.869 9.562 1.00 93.06 94 THR A CA 1
ATOM 756 C C . THR A 1 94 ? -22.311 2.991 10.811 1.00 93.06 94 THR A C 1
ATOM 758 O O . THR A 1 94 ? -21.090 2.921 10.677 1.00 93.06 94 THR A O 1
ATOM 761 N N . GLY A 1 95 ? -22.888 2.993 12.017 1.00 93.06 95 GLY A N 1
ATOM 762 C CA . GLY A 1 95 ? -22.100 3.073 13.252 1.00 93.06 95 GLY A CA 1
ATOM 763 C C . GLY A 1 95 ? -21.165 1.888 13.468 1.00 93.06 95 GLY A C 1
ATOM 764 O O . GLY A 1 95 ? -19.967 2.059 13.702 1.00 93.06 95 GLY A O 1
ATOM 765 N N . VAL A 1 96 ? -21.643 0.666 13.213 1.00 94.62 96 VAL A N 1
ATOM 766 C CA . VAL A 1 96 ? -20.796 -0.540 13.244 1.00 94.62 96 VAL A CA 1
ATOM 767 C C . VAL A 1 96 ? -19.710 -0.499 12.157 1.00 94.62 96 VAL A C 1
ATOM 769 O O . VAL A 1 96 ? -18.604 -0.999 12.379 1.00 94.62 96 VAL A O 1
ATOM 772 N N . GLN A 1 97 ? -19.987 0.081 10.980 1.00 94.06 97 GLN A N 1
ATOM 773 C CA . GLN A 1 97 ? -18.970 0.284 9.941 1.00 94.06 97 GLN A CA 1
ATOM 774 C C . GLN A 1 97 ? -17.875 1.240 10.424 1.00 94.06 97 GLN A C 1
ATOM 776 O O . GLN A 1 97 ? -16.696 0.920 10.263 1.00 94.06 97 GLN A O 1
ATOM 781 N N . VAL A 1 98 ? -18.239 2.380 11.019 1.00 95.19 98 VAL A N 1
ATOM 782 C CA . VAL A 1 98 ? -17.279 3.378 11.514 1.00 95.19 98 VAL A CA 1
ATOM 783 C C . VAL A 1 98 ? -16.420 2.807 12.639 1.00 95.19 98 VAL A C 1
ATOM 785 O O . VAL A 1 98 ? -15.195 2.903 12.549 1.00 95.19 98 VAL A O 1
ATOM 788 N N . GLU A 1 99 ? -17.012 2.115 13.617 1.00 96.25 99 GLU A N 1
ATOM 789 C CA . GLU A 1 99 ? -16.254 1.433 14.678 1.00 96.25 99 GLU A CA 1
ATOM 790 C C . GLU A 1 99 ? -15.313 0.364 14.112 1.00 96.25 99 GLU A C 1
ATOM 792 O O . GLU A 1 99 ? -14.153 0.254 14.514 1.00 96.25 99 GLU A O 1
ATOM 797 N N . LEU A 1 100 ? -15.771 -0.423 13.132 1.00 96.06 100 LEU A N 1
ATOM 798 C CA . LEU A 1 100 ? -14.928 -1.438 12.502 1.00 96.06 100 LEU A CA 1
ATOM 799 C C . LEU A 1 100 ? -13.745 -0.801 11.760 1.00 96.06 100 LEU A C 1
ATOM 801 O O . LEU A 1 100 ? -12.624 -1.310 11.844 1.00 96.06 100 LEU A O 1
ATOM 805 N N . LEU A 1 101 ? -13.976 0.297 11.038 1.00 94.94 101 LEU A N 1
ATOM 806 C CA . LEU A 1 101 ? -12.921 1.046 10.359 1.00 94.94 101 LEU A CA 1
ATOM 807 C C . LEU A 1 101 ? -11.930 1.638 11.364 1.00 94.94 101 LEU A C 1
ATOM 809 O O . LEU A 1 101 ? -10.723 1.510 11.149 1.00 94.94 101 LEU A O 1
ATOM 813 N N . GLN A 1 102 ? -12.417 2.205 12.469 1.00 95.62 102 GLN A N 1
ATOM 814 C CA . GLN A 1 102 ? -11.580 2.750 13.536 1.00 95.62 102 GLN A CA 1
ATOM 815 C C . GLN A 1 102 ? -10.689 1.665 14.148 1.00 95.62 102 GLN A C 1
ATOM 817 O O . GLN A 1 102 ? -9.467 1.813 14.179 1.00 95.62 102 GLN A O 1
ATOM 822 N N . LEU A 1 103 ? -11.264 0.512 14.505 1.00 94.75 103 LEU A N 1
ATOM 823 C CA . LEU A 1 103 ? -10.506 -0.634 15.014 1.00 94.75 103 LEU A CA 1
ATOM 824 C C . LEU A 1 103 ? -9.444 -1.114 14.015 1.00 94.75 103 LEU A C 1
ATOM 826 O O . LEU A 1 103 ? -8.330 -1.451 14.419 1.00 94.75 103 LEU A O 1
ATOM 830 N N . ILE A 1 104 ? -9.753 -1.142 12.712 1.00 94.44 104 ILE A N 1
ATOM 831 C CA . ILE A 1 104 ? -8.779 -1.508 11.671 1.00 94.44 104 ILE A CA 1
ATOM 832 C C . ILE A 1 104 ? -7.621 -0.507 11.628 1.00 94.44 104 ILE A C 1
ATOM 834 O O . ILE A 1 104 ? -6.468 -0.939 11.532 1.00 94.44 104 ILE A O 1
ATOM 838 N N . VAL A 1 105 ? -7.903 0.797 11.699 1.00 92.94 105 VAL A N 1
ATOM 839 C CA . VAL A 1 105 ? -6.872 1.843 11.698 1.00 92.94 105 VAL A CA 1
ATOM 840 C C . VAL A 1 105 ? -5.982 1.718 12.937 1.00 92.94 105 VAL A C 1
ATOM 842 O O . VAL A 1 105 ? -4.774 1.516 12.779 1.00 92.94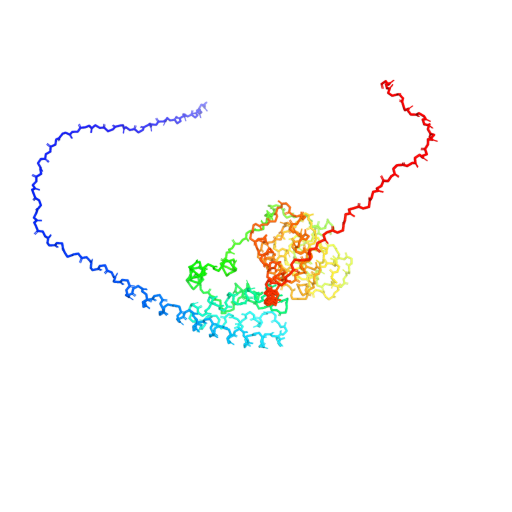 105 VAL A O 1
ATOM 845 N N . GLU A 1 106 ? -6.560 1.699 14.139 1.00 92.19 106 GLU A N 1
ATOM 846 C CA . GLU A 1 106 ? -5.832 1.575 15.414 1.00 92.19 106 GLU A CA 1
ATOM 847 C C . GLU A 1 106 ? -4.937 0.326 15.448 1.00 92.19 106 GLU A C 1
ATOM 849 O O . GLU A 1 106 ? -3.736 0.387 15.725 1.00 92.19 106 GLU A O 1
ATOM 854 N N . HIS A 1 107 ? -5.493 -0.835 15.094 1.00 92.19 107 HIS A N 1
ATOM 855 C CA . HIS A 1 107 ? -4.752 -2.092 15.157 1.00 92.19 107 HIS A CA 1
ATOM 856 C C . HIS A 1 107 ? -3.696 -2.214 14.054 1.00 92.19 107 HIS A C 1
ATOM 858 O O . HIS A 1 107 ? -2.726 -2.962 14.216 1.00 92.19 107 HIS A O 1
ATOM 864 N N . SER A 1 108 ? -3.871 -1.525 12.923 1.00 91.75 108 SER A N 1
ATOM 865 C CA . SER A 1 108 ? -2.843 -1.450 11.880 1.00 91.75 108 SER A CA 1
ATOM 866 C C . SER A 1 108 ? -1.648 -0.599 12.306 1.00 91.75 108 SER A C 1
ATOM 868 O O . SER A 1 108 ? -0.519 -0.911 11.921 1.00 91.75 108 SER A O 1
ATOM 870 N N . ALA A 1 109 ? -1.888 0.427 13.127 1.00 90.31 109 ALA A N 1
ATOM 871 C CA . ALA A 1 109 ? -0.848 1.260 13.703 1.00 90.31 109 ALA A CA 1
ATOM 872 C C . ALA A 1 109 ? -0.048 0.495 14.762 1.00 90.31 109 ALA A C 1
ATOM 874 O O . ALA A 1 109 ? 1.182 0.498 14.706 1.00 90.31 109 ALA A O 1
ATOM 875 N N . SER A 1 110 ? -0.720 -0.248 15.650 1.00 88.81 110 SER A N 1
ATOM 876 C CA . SER A 1 110 ? -0.041 -1.018 16.700 1.00 88.81 110 SER A CA 1
ATOM 877 C C . SER A 1 110 ? 0.810 -2.165 16.148 1.00 88.81 110 SER A C 1
ATOM 879 O O . SER A 1 110 ? 1.975 -2.302 16.509 1.00 88.81 110 SER A O 1
ATOM 881 N N . HIS A 1 111 ? 0.268 -2.971 15.227 1.00 86.31 111 HIS A N 1
ATOM 882 C CA . HIS A 1 111 ? 0.942 -4.174 14.736 1.00 86.31 111 HIS A CA 1
ATOM 883 C C . HIS A 1 111 ? 0.894 -4.301 13.209 1.00 86.31 111 HIS A C 1
ATOM 885 O O . HIS A 1 111 ? -0.170 -4.450 12.603 1.00 86.31 111 HIS A O 1
ATOM 891 N N . THR A 1 112 ? 2.071 -4.424 12.586 1.00 86.56 112 THR A N 1
ATOM 892 C CA . THR A 1 112 ? 2.236 -4.598 11.129 1.00 86.56 112 THR A CA 1
ATOM 893 C C . THR A 1 112 ? 1.482 -5.807 10.557 1.00 86.56 112 THR A C 1
ATOM 895 O O . THR A 1 112 ? 1.123 -5.824 9.380 1.00 86.56 112 THR A O 1
ATOM 898 N N . SER A 1 113 ? 1.195 -6.825 11.375 1.00 87.31 113 SER A N 1
ATOM 899 C CA . SER A 1 113 ? 0.403 -7.996 10.968 1.00 87.31 113 SER A CA 1
ATOM 900 C C . SER A 1 113 ? -1.049 -7.655 10.606 1.00 87.31 113 SER A C 1
ATOM 902 O O . SER A 1 113 ? -1.661 -8.385 9.823 1.00 87.31 113 SER A O 1
ATOM 904 N N . ASN A 1 114 ? -1.584 -6.540 11.114 1.00 89.94 114 ASN A N 1
ATOM 905 C CA . ASN A 1 114 ? -2.938 -6.067 10.820 1.00 89.94 114 ASN A CA 1
ATOM 906 C C . ASN A 1 114 ? -2.978 -5.086 9.635 1.00 89.94 114 ASN A C 1
ATOM 908 O O . ASN A 1 114 ? -4.036 -4.901 9.038 1.00 89.94 114 ASN A O 1
ATOM 912 N N . ALA A 1 115 ? -1.840 -4.512 9.230 1.00 89.94 115 ALA A N 1
ATOM 913 C CA . ALA A 1 115 ? -1.758 -3.571 8.111 1.00 89.94 115 ALA A CA 1
ATOM 914 C C . ALA A 1 115 ? -2.399 -4.067 6.793 1.00 89.94 115 ALA A C 1
ATOM 916 O O . ALA A 1 115 ? -3.026 -3.260 6.107 1.00 89.94 115 ALA A O 1
ATOM 917 N N . PRO A 1 116 ? -2.364 -5.369 6.422 1.00 90.50 116 PRO A N 1
ATOM 918 C CA . PRO A 1 116 ? -3.088 -5.859 5.247 1.00 90.50 116 PRO A CA 1
ATOM 919 C C . PRO A 1 116 ? -4.609 -5.626 5.267 1.00 90.50 116 PRO A C 1
ATOM 921 O O . PRO A 1 116 ? -5.204 -5.569 4.191 1.00 90.50 116 PRO A O 1
ATOM 924 N N . LEU A 1 117 ? -5.240 -5.504 6.444 1.00 91.62 117 LEU A N 1
ATOM 925 C CA . LEU A 1 117 ? -6.662 -5.151 6.568 1.00 91.62 117 LEU A CA 1
ATOM 926 C C . LEU A 1 117 ? -6.900 -3.708 6.133 1.00 91.62 117 LEU A C 1
ATOM 928 O O . LEU A 1 117 ? -7.761 -3.457 5.296 1.00 91.62 117 LEU A O 1
ATOM 932 N N . LEU A 1 118 ? -6.079 -2.782 6.632 1.00 91.69 118 LEU A N 1
ATOM 933 C CA . LEU A 1 118 ? -6.142 -1.378 6.244 1.00 91.69 118 LEU A CA 1
ATOM 934 C C . LEU A 1 118 ? -5.898 -1.202 4.737 1.00 91.69 118 LEU A C 1
ATOM 936 O O . LEU A 1 118 ? -6.628 -0.468 4.078 1.00 91.69 118 LEU A O 1
ATOM 940 N N . VAL A 1 119 ? -4.947 -1.945 4.155 1.00 90.50 119 VAL A N 1
ATOM 941 C CA . VAL A 1 119 ? -4.738 -1.950 2.694 1.00 90.50 119 VAL A CA 1
ATOM 942 C C . VAL A 1 119 ? -5.993 -2.407 1.947 1.00 90.50 119 VAL A C 1
ATOM 944 O O . VAL A 1 119 ? -6.354 -1.810 0.935 1.00 90.50 119 VAL A O 1
ATOM 947 N N . ALA A 1 120 ? -6.671 -3.450 2.432 1.00 90.44 120 ALA A N 1
ATOM 948 C CA . ALA A 1 120 ? -7.901 -3.943 1.816 1.00 90.44 120 ALA A CA 1
ATOM 949 C C . ALA A 1 120 ? -9.042 -2.912 1.881 1.00 90.44 120 ALA A C 1
ATOM 951 O O . ALA A 1 120 ? -9.830 -2.835 0.940 1.00 90.44 120 ALA A O 1
ATOM 952 N N . VAL A 1 121 ? -9.103 -2.096 2.938 1.00 90.88 121 VAL A N 1
ATOM 953 C CA . VAL A 1 121 ? -10.027 -0.954 3.052 1.00 90.88 121 VAL A CA 1
ATOM 954 C C . VAL A 1 121 ? -9.642 0.178 2.087 1.00 90.88 121 VAL A C 1
ATOM 956 O O . VAL A 1 121 ? -10.475 0.680 1.341 1.00 90.88 121 VAL A O 1
ATOM 959 N N . GLN A 1 122 ? -8.367 0.556 2.017 1.00 87.56 122 GLN A N 1
ATOM 960 C CA . GLN A 1 122 ? -7.905 1.630 1.123 1.00 87.56 122 GLN A CA 1
ATOM 961 C C . GLN A 1 122 ? -8.036 1.277 -0.369 1.00 87.56 122 GLN A C 1
ATOM 963 O O . GLN A 1 122 ? -8.080 2.155 -1.230 1.00 87.56 122 GLN A O 1
ATOM 968 N N . ASP A 1 123 ? -8.096 -0.013 -0.698 1.00 85.69 123 ASP A N 1
ATOM 969 C CA . ASP A 1 123 ? -8.258 -0.485 -2.070 1.00 85.69 123 ASP A CA 1
ATOM 970 C C . ASP A 1 123 ? -9.715 -0.630 -2.515 1.00 85.69 123 ASP A C 1
ATOM 972 O O . ASP A 1 123 ? -9.940 -1.074 -3.642 1.00 85.69 123 ASP A O 1
ATOM 976 N N . GLN A 1 124 ? -10.700 -0.261 -1.689 1.00 86.06 124 GLN A N 1
ATOM 977 C CA . GLN A 1 124 ? -12.122 -0.432 -2.019 1.00 86.06 124 GLN A CA 1
ATOM 978 C C . GLN A 1 124 ? -12.545 0.266 -3.318 1.00 86.06 124 GLN A C 1
ATOM 980 O O . GLN A 1 124 ? -13.440 -0.229 -3.992 1.00 86.06 124 GLN A O 1
ATOM 985 N N . LYS A 1 125 ? -11.824 1.309 -3.762 1.00 80.75 125 LYS A N 1
ATOM 986 C CA . LYS A 1 125 ? -12.008 1.933 -5.091 1.00 80.75 125 LYS A CA 1
ATOM 987 C C . LYS A 1 125 ? -11.902 0.959 -6.277 1.00 80.75 125 LYS A C 1
ATOM 989 O O . LYS A 1 125 ? -12.324 1.278 -7.380 1.00 80.75 125 LYS A O 1
ATOM 994 N N . ASN A 1 126 ? -11.274 -0.197 -6.061 1.00 79.75 126 ASN A N 1
ATOM 995 C CA . ASN A 1 126 ? -11.053 -1.245 -7.054 1.00 79.75 126 ASN A CA 1
ATOM 996 C C . ASN A 1 126 ? -11.896 -2.511 -6.773 1.00 79.75 126 ASN A C 1
ATOM 998 O O . ASN A 1 126 ? -11.630 -3.556 -7.375 1.00 79.75 126 ASN A O 1
ATOM 1002 N N . ALA A 1 127 ? -12.828 -2.471 -5.813 1.00 82.50 127 ALA A N 1
ATOM 1003 C CA . ALA A 1 127 ? -13.663 -3.611 -5.434 1.00 82.50 127 ALA A CA 1
ATOM 1004 C C . ALA A 1 127 ? -14.886 -3.752 -6.344 1.00 82.50 127 ALA A C 1
ATOM 1006 O O . ALA A 1 127 ? -15.374 -2.771 -6.902 1.00 82.50 127 ALA A O 1
ATOM 1007 N N . LYS A 1 128 ? -15.418 -4.974 -6.474 1.00 81.69 128 LYS A N 1
ATOM 1008 C CA . LYS A 1 128 ? -16.736 -5.160 -7.106 1.00 81.69 128 LYS A CA 1
ATOM 1009 C C . LYS A 1 128 ? -17.846 -4.653 -6.189 1.00 81.69 128 LYS A C 1
ATOM 1011 O O . LYS A 1 128 ? -18.757 -3.978 -6.656 1.00 81.69 128 LYS A O 1
ATOM 1016 N N . HIS A 1 129 ? -17.740 -4.967 -4.898 1.00 80.81 129 HIS A N 1
ATOM 1017 C CA . HIS A 1 129 ? -18.618 -4.454 -3.846 1.00 80.81 129 HIS A CA 1
ATOM 1018 C C . HIS A 1 129 ? -17.955 -3.246 -3.187 1.00 80.81 129 HIS A C 1
ATOM 1020 O O . HIS A 1 129 ? -17.338 -3.364 -2.133 1.00 80.81 129 HIS A O 1
ATOM 1026 N N . GLN A 1 130 ? -18.017 -2.104 -3.866 1.00 82.44 130 GLN A N 1
ATOM 1027 C CA . GLN A 1 130 ? -17.501 -0.841 -3.348 1.00 82.44 130 GLN A CA 1
ATOM 1028 C C . GLN A 1 130 ? -18.624 -0.023 -2.706 1.00 82.44 130 GLN A C 1
ATOM 1030 O O . GLN A 1 130 ? -19.768 -0.065 -3.163 1.00 82.44 130 GLN A O 1
ATOM 1035 N N . LEU A 1 131 ? -18.276 0.758 -1.685 1.00 81.25 131 LEU A N 1
ATOM 1036 C CA . LEU A 1 131 ? -19.193 1.709 -1.065 1.00 81.25 131 LEU A CA 1
ATOM 1037 C C . LEU A 1 131 ? -19.655 2.742 -2.102 1.00 81.25 131 LEU A C 1
ATOM 1039 O O . LEU A 1 131 ? -18.853 3.276 -2.873 1.00 81.25 131 LEU A O 1
ATOM 1043 N N . SER A 1 132 ? -20.953 3.034 -2.121 1.00 85.81 132 SER A N 1
ATOM 1044 C CA . SER A 1 132 ? -21.497 4.126 -2.929 1.00 85.81 132 SER A CA 1
ATOM 1045 C C . SER A 1 132 ? -20.996 5.486 -2.425 1.00 85.81 132 SER A C 1
ATOM 1047 O O . SER A 1 132 ? -20.518 5.622 -1.294 1.00 85.81 132 SER A O 1
ATOM 1049 N N . TYR A 1 133 ? -21.117 6.523 -3.258 1.00 83.88 133 TYR A N 1
ATOM 1050 C CA . TYR A 1 133 ? -20.783 7.892 -2.851 1.00 83.88 133 TYR A CA 1
ATOM 1051 C C . TYR A 1 133 ? -21.606 8.352 -1.637 1.00 83.88 133 TYR A C 1
ATOM 1053 O O . TYR A 1 133 ? -21.068 8.997 -0.742 1.00 83.88 133 TYR A O 1
ATOM 1061 N N . GLU A 1 134 ? -22.889 7.983 -1.587 1.00 86.50 134 GLU A N 1
ATOM 1062 C CA . GLU A 1 134 ? -23.781 8.296 -0.469 1.00 86.50 134 GLU A CA 1
ATOM 1063 C C . GLU A 1 134 ? -23.305 7.629 0.824 1.00 86.50 134 GLU A C 1
ATOM 1065 O O . GLU A 1 134 ? -23.060 8.324 1.803 1.00 86.50 134 GLU A O 1
ATOM 1070 N N . GLN A 1 135 ? -23.033 6.319 0.793 1.00 87.06 135 GLN A N 1
ATOM 1071 C CA . GLN A 1 135 ? -22.472 5.596 1.944 1.00 87.06 135 GLN A CA 1
ATOM 1072 C C . GLN A 1 135 ? -21.130 6.184 2.396 1.00 87.06 135 GLN A C 1
ATOM 1074 O O . GLN A 1 135 ? -20.906 6.383 3.583 1.00 87.06 135 GLN A O 1
ATOM 1079 N N . THR A 1 136 ? -20.248 6.516 1.449 1.00 87.56 136 THR A N 1
ATOM 1080 C CA . THR A 1 136 ? -18.946 7.139 1.739 1.00 87.56 136 THR A CA 1
ATOM 1081 C C . THR A 1 136 ? -19.112 8.480 2.456 1.00 87.56 136 THR A C 1
ATOM 1083 O O . THR A 1 136 ? -18.366 8.788 3.384 1.00 87.56 136 THR A O 1
ATOM 1086 N N . ARG A 1 137 ? -20.097 9.284 2.041 1.00 89.00 137 ARG A N 1
ATOM 1087 C CA . ARG A 1 137 ? -20.403 10.570 2.670 1.00 89.00 137 ARG A CA 1
ATOM 1088 C C . ARG A 1 137 ? -20.930 10.388 4.091 1.00 89.00 137 ARG A C 1
ATOM 1090 O O . ARG A 1 137 ? -20.451 11.095 4.973 1.00 89.00 137 ARG A O 1
ATOM 1097 N N . THR A 1 138 ? -21.859 9.457 4.307 1.00 91.81 138 THR A N 1
ATOM 1098 C CA . THR A 1 138 ? -22.413 9.178 5.640 1.00 91.81 138 THR A CA 1
ATOM 1099 C C . THR A 1 138 ? -21.319 8.699 6.592 1.00 91.81 138 THR A C 1
ATOM 1101 O O . THR A 1 138 ? -21.178 9.248 7.678 1.00 91.81 138 THR A O 1
ATOM 1104 N N . LEU A 1 139 ? -20.458 7.778 6.143 1.00 91.56 139 LEU A N 1
ATOM 1105 C CA . LEU A 1 139 ? -19.319 7.297 6.933 1.00 91.56 139 LEU A CA 1
ATOM 1106 C C . LEU A 1 139 ? -18.333 8.407 7.289 1.00 91.56 139 LEU A C 1
ATOM 1108 O O . LEU A 1 139 ? -17.808 8.442 8.397 1.00 91.56 139 LEU A O 1
ATOM 1112 N N . TYR A 1 140 ? -18.065 9.320 6.353 1.00 90.38 140 TYR A N 1
ATOM 1113 C CA . TYR A 1 140 ? -17.201 10.464 6.619 1.00 90.38 140 TYR A CA 1
ATOM 1114 C C . TYR A 1 140 ? -17.808 11.419 7.658 1.00 90.38 140 TYR A C 1
ATOM 1116 O O . TYR A 1 140 ? -17.078 11.938 8.500 1.00 90.38 140 TYR A O 1
ATOM 1124 N N . GLN A 1 141 ? -19.120 11.669 7.594 1.00 91.94 141 GLN A N 1
ATOM 1125 C CA . GLN A 1 141 ? -19.822 12.531 8.550 1.00 91.94 141 GLN A CA 1
ATOM 1126 C C . GLN A 1 141 ? -19.815 11.920 9.950 1.00 91.94 141 GLN A C 1
ATOM 1128 O O . GLN A 1 141 ? -19.393 12.579 10.894 1.00 91.94 141 GLN A O 1
ATOM 1133 N N . GLU A 1 142 ? -20.151 10.642 10.059 1.00 93.62 142 GLU A N 1
ATOM 1134 C CA . GLU A 1 142 ? -20.175 9.940 11.339 1.00 93.62 142 GLU A CA 1
ATOM 1135 C C . GLU A 1 142 ? -18.770 9.801 11.952 1.00 93.62 142 GLU A C 1
ATOM 1137 O O . GLU A 1 142 ? -18.566 10.079 13.130 1.00 93.62 142 GLU A O 1
ATOM 1142 N N . ALA A 1 143 ? -17.745 9.499 11.147 1.00 93.56 143 ALA A N 1
ATOM 1143 C CA . ALA A 1 143 ? -16.353 9.511 11.612 1.00 93.56 143 ALA A CA 1
ATOM 1144 C C . ALA A 1 143 ? -15.865 10.906 12.043 1.00 93.56 143 ALA A C 1
ATOM 1146 O O . ALA A 1 143 ? -14.860 11.027 12.746 1.00 93.56 143 ALA A O 1
ATOM 1147 N N . ARG A 1 144 ? -16.520 11.977 11.586 1.00 92.44 144 ARG A N 1
ATOM 1148 C CA . ARG A 1 144 ? -16.239 13.344 12.028 1.00 92.44 144 ARG A CA 1
ATOM 1149 C C . ARG A 1 144 ? -16.941 13.668 13.341 1.00 92.44 144 ARG A C 1
ATOM 1151 O O . ARG A 1 144 ? -16.332 14.329 14.172 1.00 92.44 144 ARG A O 1
ATOM 1158 N N . GLU A 1 145 ? -18.170 13.204 13.523 1.00 93.25 145 GLU A N 1
ATOM 1159 C CA . GLU A 1 145 ? -18.927 13.350 14.772 1.00 93.25 145 GLU A CA 1
ATOM 1160 C C . GLU A 1 145 ? -18.261 12.583 15.923 1.00 93.25 145 GLU A C 1
ATOM 1162 O O . GLU A 1 145 ? -18.134 13.126 17.016 1.00 93.25 145 GLU A O 1
ATOM 1167 N N . ARG A 1 146 ? -17.720 11.387 15.650 1.00 92.62 146 ARG A N 1
ATOM 1168 C CA . ARG A 1 146 ? -16.980 10.559 16.625 1.00 92.62 146 ARG A CA 1
ATOM 1169 C C . ARG A 1 146 ? -15.503 10.944 16.816 1.00 92.62 146 ARG A C 1
ATOM 1171 O O . ARG A 1 146 ? -14.790 10.261 17.541 1.00 92.62 146 ARG A O 1
ATOM 1178 N N . ASP A 1 147 ? -15.025 11.992 16.140 1.00 93.31 147 ASP A N 1
ATOM 1179 C CA . ASP A 1 147 ? -13.617 12.431 16.128 1.00 93.31 147 ASP A CA 1
ATOM 1180 C C . ASP A 1 147 ? -12.601 11.315 15.795 1.00 93.31 147 ASP A C 1
ATOM 1182 O O . ASP A 1 147 ? -11.602 11.098 16.479 1.00 93.31 147 ASP A O 1
ATOM 1186 N N . TYR A 1 148 ? -12.849 10.588 14.701 1.00 93.50 148 TYR A N 1
ATOM 1187 C CA . TYR A 1 148 ? -11.972 9.532 14.180 1.00 93.50 148 TYR A CA 1
ATOM 1188 C C . TYR A 1 148 ? -11.171 10.014 12.958 1.00 93.50 148 TYR A C 1
ATOM 1190 O O . TYR A 1 148 ? -11.494 9.674 11.809 1.00 93.50 148 TYR A O 1
ATOM 1198 N N . PRO A 1 149 ? -10.082 10.791 13.146 1.00 89.44 149 PRO A N 1
ATOM 1199 C CA . PRO A 1 149 ? -9.304 11.361 12.043 1.00 89.44 149 PRO A CA 1
ATOM 1200 C C . PRO A 1 149 ? -8.652 10.285 11.163 1.00 89.44 149 PRO A C 1
ATOM 1202 O O . PRO A 1 149 ? -8.482 10.482 9.956 1.00 89.44 149 PRO A O 1
ATOM 1205 N N . GLY A 1 150 ? -8.321 9.129 11.744 1.00 88.88 150 GLY A N 1
ATOM 1206 C CA . GLY A 1 150 ? -7.799 7.966 11.031 1.00 88.88 150 GLY A CA 1
ATOM 1207 C C . GLY A 1 150 ? -8.778 7.409 9.998 1.00 88.88 150 GLY A C 1
ATOM 1208 O O . GLY A 1 150 ? -8.382 7.114 8.868 1.00 88.88 150 GLY A O 1
ATOM 1209 N N . VAL A 1 151 ? -10.064 7.342 10.350 1.00 91.25 151 VAL A N 1
ATOM 1210 C CA . VAL A 1 151 ? -11.138 6.903 9.449 1.00 91.25 151 VAL A CA 1
ATOM 1211 C C . VAL A 1 151 ? -11.439 7.973 8.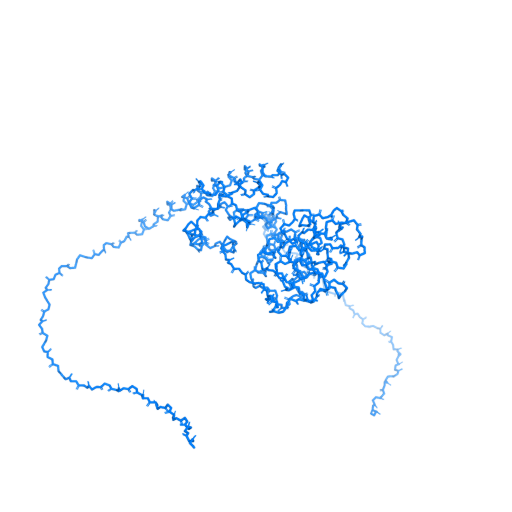404 1.00 91.25 151 VAL A C 1
ATOM 1213 O O . VAL A 1 151 ? -11.531 7.658 7.218 1.00 91.25 151 VAL A O 1
ATOM 1216 N N . GLN A 1 152 ? -11.491 9.250 8.796 1.00 89.94 152 GLN A N 1
ATOM 1217 C CA . GLN A 1 152 ? -11.688 10.362 7.856 1.00 89.94 152 GLN A CA 1
ATOM 1218 C C . GLN A 1 152 ? -10.632 10.363 6.738 1.00 89.94 152 GLN A C 1
ATOM 1220 O O . GLN A 1 152 ? -10.968 10.551 5.566 1.00 89.94 152 GLN A O 1
ATOM 1225 N N . ARG A 1 153 ? -9.362 10.078 7.071 1.00 87.94 153 ARG A N 1
ATOM 1226 C CA . ARG A 1 153 ? -8.257 9.955 6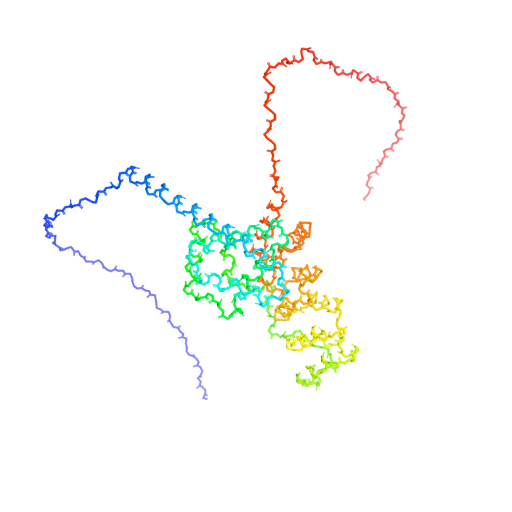.100 1.00 87.94 153 ARG A CA 1
ATOM 1227 C C . ARG A 1 153 ? -8.513 8.924 4.998 1.00 87.94 153 ARG A C 1
ATOM 1229 O O . ARG A 1 153 ? -7.978 9.097 3.905 1.00 87.94 153 ARG A O 1
ATOM 1236 N N . LEU A 1 154 ? -9.309 7.882 5.246 1.00 85.69 154 LEU A N 1
ATOM 1237 C CA . LEU A 1 154 ? -9.597 6.828 4.262 1.00 85.69 154 LEU A CA 1
ATOM 1238 C C . LEU A 1 154 ? -10.426 7.332 3.080 1.00 85.69 154 LEU A C 1
ATOM 1240 O O . LEU A 1 154 ? -10.298 6.809 1.974 1.00 85.69 154 LEU A O 1
ATOM 1244 N N . PHE A 1 155 ? -11.263 8.340 3.317 1.00 81.38 155 PHE A N 1
ATOM 1245 C CA . PHE A 1 155 ? -12.224 8.848 2.338 1.00 81.38 155 PHE A CA 1
ATOM 1246 C C . PHE A 1 155 ? -11.741 10.107 1.615 1.00 81.38 155 PHE A C 1
ATOM 1248 O O . PHE A 1 155 ? -12.347 10.546 0.635 1.00 81.38 155 PHE A O 1
ATOM 1255 N N . LEU A 1 156 ? -10.629 10.687 2.063 1.00 75.25 156 LEU A N 1
ATOM 1256 C CA . LEU A 1 156 ? -10.041 11.859 1.438 1.00 75.25 156 LEU A CA 1
ATOM 1257 C C . LEU A 1 156 ? -9.234 11.462 0.191 1.00 75.25 156 LEU A C 1
ATOM 1259 O O . LEU A 1 156 ? -8.371 10.585 0.214 1.00 75.25 156 LEU A O 1
ATOM 1263 N N . SER A 1 157 ? -9.505 12.143 -0.924 1.00 62.84 157 SER A N 1
ATOM 1264 C CA . SER A 1 157 ? -8.697 12.032 -2.143 1.00 62.84 157 SER A CA 1
ATOM 1265 C C . SER A 1 157 ? -7.506 12.980 -2.054 1.00 62.84 157 SER A C 1
ATOM 1267 O O . SER A 1 157 ? -7.683 14.183 -1.874 1.00 62.84 157 SER A O 1
ATOM 1269 N N . PHE A 1 158 ? -6.290 12.453 -2.201 1.00 58.56 158 PHE A N 1
ATOM 1270 C CA . PHE A 1 158 ? -5.063 13.228 -2.032 1.00 58.56 158 PHE A CA 1
ATOM 1271 C C . PHE A 1 158 ? -4.155 13.167 -3.268 1.00 58.56 158 PHE A C 1
ATOM 1273 O O . PHE A 1 158 ? -3.883 12.088 -3.796 1.00 58.56 158 PHE A O 1
ATOM 1280 N N . ASN A 1 159 ? -3.634 14.325 -3.687 1.00 54.81 159 ASN A N 1
ATOM 1281 C CA . ASN A 1 159 ? -2.685 14.467 -4.800 1.00 54.81 159 ASN A CA 1
ATOM 1282 C C . ASN A 1 159 ? -1.226 14.377 -4.309 1.00 54.81 159 ASN A C 1
ATOM 1284 O O . ASN A 1 159 ? -0.940 14.886 -3.233 1.00 54.81 159 ASN A O 1
ATOM 1288 N N . PRO A 1 160 ? -0.276 13.785 -5.060 1.00 56.69 160 PRO A N 1
ATOM 1289 C CA . PRO A 1 160 ? 1.134 13.710 -4.644 1.00 56.69 160 PRO A CA 1
ATOM 1290 C C . PRO A 1 160 ? 1.731 15.088 -4.302 1.00 56.69 160 PRO A C 1
ATOM 1292 O O . PRO A 1 160 ? 1.372 16.090 -4.919 1.00 56.69 160 PRO A O 1
ATOM 1295 N N . VAL A 1 161 ? 2.693 15.120 -3.365 1.00 58.62 161 VAL A N 1
ATOM 1296 C CA . VAL A 1 161 ? 3.405 16.350 -2.942 1.00 58.62 161 VAL A CA 1
ATOM 1297 C C . VAL A 1 161 ? 4.059 17.039 -4.137 1.00 58.62 161 VAL A C 1
ATOM 1299 O O . VAL A 1 161 ? 3.982 18.257 -4.286 1.00 58.62 161 VAL A O 1
ATOM 1302 N N . ARG A 1 162 ? 4.698 16.255 -5.011 1.00 59.12 162 ARG A N 1
ATOM 1303 C CA . ARG A 1 162 ? 5.108 16.700 -6.341 1.00 59.12 162 ARG A CA 1
ATOM 1304 C C . ARG A 1 162 ? 4.161 16.090 -7.363 1.00 59.12 162 ARG A C 1
ATOM 1306 O O . ARG A 1 162 ? 4.157 14.877 -7.553 1.00 59.12 162 ARG A O 1
ATOM 1313 N N . GLY A 1 163 ? 3.357 16.951 -7.989 1.00 58.97 163 GLY A N 1
ATOM 1314 C CA . GLY A 1 163 ? 2.449 16.594 -9.077 1.00 58.97 163 GLY A CA 1
ATOM 1315 C C . GLY A 1 163 ? 3.151 15.861 -10.219 1.00 58.97 163 GLY A C 1
ATOM 1316 O O . GLY A 1 163 ? 4.380 15.895 -10.342 1.00 58.97 163 GLY A O 1
ATOM 1317 N N . ASN A 1 164 ? 2.360 15.222 -11.083 1.00 62.69 164 ASN A N 1
ATOM 1318 C CA . ASN A 1 164 ? 2.886 14.747 -12.358 1.00 62.69 164 ASN A CA 1
ATOM 1319 C C . ASN A 1 164 ? 3.554 15.907 -13.094 1.00 62.69 164 ASN A C 1
ATOM 1321 O O . ASN A 1 164 ? 3.020 17.012 -13.149 1.00 62.69 164 ASN A O 1
ATOM 1325 N N . THR A 1 165 ? 4.725 15.650 -13.665 1.00 66.44 165 THR A N 1
ATOM 1326 C CA . THR A 1 165 ? 5.339 16.602 -14.581 1.00 66.44 165 THR A CA 1
ATOM 1327 C C . THR A 1 165 ? 4.512 16.633 -15.868 1.00 66.44 165 THR A C 1
ATOM 1329 O O . THR A 1 165 ? 4.217 15.573 -16.422 1.00 66.44 165 THR A O 1
ATOM 1332 N N . ASP A 1 166 ? 4.161 17.829 -16.362 1.00 70.94 166 ASP A N 1
ATOM 1333 C CA . ASP A 1 166 ? 3.400 17.999 -17.618 1.00 70.94 166 ASP A CA 1
ATOM 1334 C C . ASP A 1 166 ? 4.077 17.290 -18.798 1.00 70.94 166 ASP A C 1
ATOM 1336 O O . ASP A 1 166 ? 3.431 16.761 -19.702 1.00 70.94 166 ASP A O 1
ATOM 1340 N N . VAL A 1 167 ? 5.409 17.242 -18.759 1.00 76.44 167 VAL A N 1
ATOM 1341 C CA . VAL A 1 167 ? 6.230 16.446 -19.663 1.00 76.44 167 VAL A CA 1
ATOM 1342 C C . VAL A 1 167 ? 6.729 15.215 -18.903 1.00 76.44 167 VAL A C 1
ATOM 1344 O O . VAL A 1 167 ? 7.449 15.373 -17.910 1.00 76.44 167 VAL A O 1
ATOM 1347 N N . PRO A 1 168 ? 6.388 13.988 -19.339 1.00 78.00 168 PRO A N 1
ATOM 1348 C CA . PRO A 1 168 ? 6.946 12.768 -18.772 1.00 78.00 168 PRO A CA 1
ATOM 1349 C C . PRO A 1 168 ? 8.479 12.785 -18.784 1.00 78.00 168 PRO A C 1
ATOM 1351 O O . PRO A 1 168 ? 9.070 13.250 -19.764 1.00 78.00 168 PRO A O 1
ATOM 1354 N N . PRO A 1 169 ? 9.150 12.252 -17.746 1.00 82.56 169 PRO A N 1
ATOM 1355 C CA . PRO A 1 169 ? 10.598 12.116 -17.775 1.00 82.56 169 PRO A CA 1
ATOM 1356 C C . PRO A 1 169 ? 11.013 11.281 -18.994 1.00 82.56 169 PRO A C 1
ATOM 1358 O O . PRO A 1 169 ? 10.373 10.269 -19.290 1.00 82.56 169 PRO A O 1
ATOM 1361 N N . PRO A 1 170 ? 12.074 11.669 -19.720 1.00 83.44 170 PRO A N 1
ATOM 1362 C CA . PRO A 1 170 ? 12.451 10.964 -20.932 1.00 83.44 170 PRO A CA 1
ATOM 1363 C C . PRO A 1 170 ? 12.787 9.499 -20.631 1.00 83.44 170 PRO A C 1
ATOM 1365 O O . PRO A 1 170 ? 13.445 9.170 -19.636 1.00 83.44 170 PRO A O 1
ATOM 1368 N N . GLY A 1 171 ? 12.326 8.623 -21.524 1.00 87.94 171 GLY A N 1
ATOM 1369 C CA . GLY A 1 171 ? 12.733 7.225 -21.557 1.00 87.94 171 GLY A CA 1
ATOM 1370 C C . GLY A 1 171 ? 14.177 7.058 -22.025 1.00 87.94 171 GLY A C 1
ATOM 1371 O O . GLY A 1 171 ? 14.863 8.015 -22.390 1.00 87.94 171 GLY A O 1
ATOM 1372 N N . HIS A 1 172 ? 14.656 5.816 -22.058 1.00 91.62 172 HIS A N 1
ATOM 1373 C CA . HIS A 1 172 ? 15.992 5.538 -22.572 1.00 91.62 172 HIS A CA 1
ATOM 1374 C C . HIS A 1 172 ? 16.079 5.873 -24.075 1.00 91.62 172 HIS A C 1
ATOM 1376 O O . HIS A 1 172 ? 15.315 5.341 -24.877 1.00 91.62 172 HIS A O 1
ATOM 1382 N N . HIS A 1 173 ? 17.052 6.698 -24.476 1.00 91.31 173 HIS A N 1
ATOM 1383 C CA . HIS A 1 173 ? 17.207 7.207 -25.850 1.00 91.31 173 HIS A CA 1
ATOM 1384 C C . HIS A 1 173 ? 17.198 6.115 -26.937 1.00 91.31 173 HIS A C 1
ATOM 1386 O O . HIS A 1 173 ? 16.575 6.287 -27.974 1.00 91.31 173 HIS A O 1
ATOM 1392 N N . GLN A 1 174 ? 17.814 4.953 -26.696 1.00 89.44 174 GLN A N 1
ATOM 1393 C CA . GLN A 1 174 ? 17.800 3.822 -27.647 1.00 89.44 174 GLN A CA 1
ATOM 1394 C C . GLN A 1 174 ? 16.419 3.181 -27.879 1.00 89.44 174 GLN A C 1
ATOM 1396 O O . GLN A 1 174 ? 16.289 2.338 -28.761 1.00 89.44 174 GLN A O 1
ATOM 1401 N N . LEU A 1 175 ? 15.405 3.537 -27.087 1.00 89.88 175 LEU A N 1
ATOM 1402 C CA . LEU A 1 175 ? 14.032 3.050 -27.229 1.00 89.88 175 LEU A CA 1
ATOM 1403 C C . LEU A 1 175 ? 13.089 4.117 -27.812 1.00 89.88 175 LEU A C 1
ATOM 1405 O O . LEU A 1 175 ? 11.908 3.831 -27.996 1.00 89.88 175 LEU A O 1
ATOM 1409 N N . SER A 1 176 ? 13.580 5.329 -28.111 1.00 87.19 176 SER A N 1
ATOM 1410 C CA . SER A 1 176 ? 12.749 6.457 -28.565 1.00 87.19 176 SER A CA 1
ATOM 1411 C C . SER A 1 176 ? 12.092 6.226 -29.928 1.00 87.19 176 SER A C 1
ATOM 1413 O O . SER A 1 176 ? 10.995 6.721 -30.164 1.00 87.19 176 SER A O 1
ATOM 1415 N N . GLY A 1 177 ? 12.729 5.442 -30.804 1.00 89.25 177 GLY A N 1
ATOM 1416 C CA . GLY A 1 177 ? 12.188 5.070 -32.115 1.00 89.25 177 GLY A CA 1
ATOM 1417 C C . GLY A 1 177 ? 11.163 3.931 -32.086 1.00 89.25 177 GLY A C 1
ATOM 1418 O O . GLY A 1 177 ? 10.610 3.602 -33.129 1.00 89.25 177 GLY A O 1
ATOM 1419 N N . LEU A 1 178 ? 10.921 3.314 -30.923 1.00 93.12 178 LEU A N 1
ATOM 1420 C CA . LEU A 1 178 ? 9.978 2.204 -30.786 1.00 93.12 178 LEU A CA 1
ATOM 1421 C C . LEU A 1 178 ? 8.582 2.705 -30.425 1.00 93.12 178 LEU A C 1
ATOM 1423 O O . LEU A 1 178 ? 8.409 3.559 -29.550 1.00 93.12 178 LEU A O 1
ATOM 1427 N N . THR A 1 179 ? 7.573 2.084 -31.022 1.00 95.62 179 THR A N 1
ATOM 1428 C CA . THR A 1 179 ? 6.169 2.270 -30.655 1.00 95.62 179 THR A CA 1
ATOM 1429 C C . THR A 1 179 ? 5.895 1.759 -29.237 1.00 95.62 179 THR A C 1
ATOM 1431 O O . THR A 1 179 ? 6.574 0.867 -28.718 1.00 95.62 179 THR A O 1
ATOM 1434 N N . LEU A 1 180 ? 4.835 2.271 -28.606 1.00 93.88 180 LEU A N 1
ATOM 1435 C CA . LEU A 1 180 ? 4.394 1.789 -27.292 1.00 93.88 180 LEU A CA 1
ATOM 1436 C C . LEU A 1 180 ? 4.127 0.269 -27.291 1.00 93.88 180 LEU A C 1
ATOM 1438 O O . LEU A 1 180 ? 4.481 -0.431 -26.342 1.00 93.88 180 LEU A O 1
ATOM 1442 N N . GLY A 1 181 ? 3.537 -0.258 -28.370 1.00 95.94 181 GLY A N 1
ATOM 1443 C CA . GLY A 1 181 ? 3.281 -1.692 -28.530 1.00 95.94 181 GLY A CA 1
ATOM 1444 C C . GLY A 1 181 ? 4.564 -2.527 -28.526 1.00 95.94 181 GLY A C 1
ATOM 1445 O O . GLY A 1 181 ? 4.636 -3.549 -27.837 1.00 95.94 181 GLY A O 1
ATOM 1446 N N . GLU A 1 182 ? 5.603 -2.063 -29.223 1.00 95.56 182 GLU A N 1
ATOM 1447 C CA . GLU A 1 182 ? 6.917 -2.710 -29.241 1.00 95.56 182 GLU A CA 1
ATOM 1448 C C . GLU A 1 182 ? 7.581 -2.678 -27.867 1.00 95.56 182 GLU A C 1
ATOM 1450 O O . GLU A 1 182 ? 8.032 -3.723 -27.398 1.00 95.56 182 GLU A O 1
ATOM 1455 N N . ARG A 1 183 ? 7.575 -1.533 -27.169 1.00 96.31 183 ARG A N 1
ATOM 1456 C CA . ARG A 1 183 ? 8.146 -1.432 -25.813 1.00 96.31 183 ARG A CA 1
ATOM 1457 C C . ARG A 1 183 ? 7.433 -2.358 -24.823 1.00 96.31 183 ARG A C 1
ATOM 1459 O O . ARG A 1 183 ? 8.091 -3.112 -24.105 1.00 96.31 183 ARG A O 1
ATOM 1466 N N . LYS A 1 184 ? 6.095 -2.428 -24.869 1.00 96.38 184 LYS A N 1
ATOM 1467 C CA . LYS A 1 184 ? 5.299 -3.399 -24.087 1.00 96.38 184 LYS A CA 1
ATOM 1468 C C . LYS A 1 184 ? 5.639 -4.848 -24.442 1.00 96.38 184 LYS A C 1
ATOM 1470 O O . LYS A 1 184 ? 5.639 -5.713 -23.568 1.00 96.38 184 LYS A O 1
ATOM 1475 N N . SER A 1 185 ? 5.891 -5.146 -25.716 1.00 95.81 185 SER A N 1
ATOM 1476 C CA . SER A 1 185 ? 6.317 -6.480 -26.155 1.00 95.81 185 SER A CA 1
ATOM 1477 C C . SER A 1 185 ? 7.706 -6.822 -25.609 1.00 95.81 185 SER A C 1
ATOM 1479 O O . SER A 1 185 ? 7.885 -7.891 -25.027 1.00 95.81 185 SER A O 1
ATOM 1481 N N . LEU A 1 186 ? 8.669 -5.898 -25.704 1.00 95.31 186 LEU A N 1
ATOM 1482 C CA . LEU A 1 186 ? 10.025 -6.068 -25.174 1.00 95.31 186 LEU A CA 1
ATOM 1483 C C . LEU A 1 186 ? 10.045 -6.280 -23.655 1.00 95.31 186 LEU A C 1
ATOM 1485 O O . LEU A 1 186 ? 10.796 -7.135 -23.191 1.00 95.31 186 LEU A O 1
ATOM 1489 N N . ALA A 1 187 ? 9.175 -5.599 -22.904 1.00 95.19 187 ALA A N 1
ATOM 1490 C CA . ALA A 1 187 ? 9.058 -5.761 -21.452 1.00 95.19 187 ALA A CA 1
ATOM 1491 C C . ALA A 1 187 ? 8.705 -7.197 -21.018 1.00 95.19 187 ALA A C 1
ATOM 1493 O O . ALA A 1 187 ? 9.032 -7.602 -19.906 1.00 95.19 187 ALA A O 1
ATOM 1494 N N . ARG A 1 188 ? 8.092 -7.999 -21.900 1.00 93.44 188 ARG A N 1
ATOM 1495 C CA . ARG A 1 188 ? 7.763 -9.415 -21.646 1.00 93.44 188 ARG A CA 1
ATOM 1496 C C . ARG A 1 188 ? 8.864 -10.385 -22.089 1.00 93.44 188 ARG A C 1
ATOM 1498 O O . ARG A 1 188 ? 8.796 -11.579 -21.805 1.00 93.44 188 ARG A O 1
ATOM 1505 N N . LYS A 1 189 ? 9.871 -9.900 -22.823 1.00 93.62 189 LYS A N 1
ATOM 1506 C CA . LYS A 1 189 ? 10.957 -10.725 -23.365 1.00 93.62 189 LYS A CA 1
ATOM 1507 C C . LYS A 1 189 ? 12.069 -10.943 -22.338 1.00 93.62 189 LYS A C 1
ATOM 1509 O O . LYS A 1 189 ? 12.035 -10.479 -21.206 1.00 93.62 189 LYS A O 1
ATOM 1514 N N . HIS A 1 190 ? 13.046 -11.745 -22.746 1.00 90.81 190 HIS A N 1
ATOM 1515 C CA . HIS A 1 190 ? 14.066 -12.329 -21.878 1.00 90.81 190 HIS A CA 1
ATOM 1516 C C . HIS A 1 190 ? 15.412 -11.579 -21.916 1.00 90.81 190 HIS A C 1
ATOM 1518 O O . HIS A 1 190 ? 16.347 -11.963 -21.218 1.00 90.81 190 HIS A O 1
ATOM 1524 N N . ASN A 1 191 ? 15.531 -10.527 -22.733 1.00 92.56 191 ASN A N 1
ATOM 1525 C CA . ASN A 1 191 ? 16.781 -9.796 -22.928 1.00 92.56 191 ASN A CA 1
ATOM 1526 C C . ASN A 1 191 ? 17.004 -8.779 -21.798 1.00 92.56 191 ASN A C 1
ATOM 1528 O O . ASN A 1 191 ? 16.427 -7.695 -21.828 1.00 92.56 191 ASN A O 1
ATOM 1532 N N . ILE A 1 192 ? 17.869 -9.128 -20.842 1.00 89.12 192 ILE A N 1
ATOM 1533 C CA . ILE A 1 192 ? 18.175 -8.325 -19.645 1.00 89.12 192 ILE A CA 1
ATOM 1534 C C . ILE A 1 192 ? 18.616 -6.901 -20.010 1.00 89.12 192 ILE A C 1
ATOM 1536 O O . ILE A 1 192 ? 18.096 -5.944 -19.449 1.00 89.12 192 ILE A O 1
ATOM 1540 N N . TYR A 1 193 ? 19.472 -6.743 -21.021 1.00 91.12 193 TYR A N 1
ATOM 1541 C CA . TYR A 1 193 ? 19.969 -5.432 -21.446 1.00 91.12 193 TYR A CA 1
ATOM 1542 C C . TYR A 1 193 ? 18.864 -4.511 -21.992 1.00 91.12 193 TYR A C 1
ATOM 1544 O O . TYR A 1 193 ? 18.942 -3.290 -21.871 1.00 91.12 193 TYR A O 1
ATOM 1552 N N . LEU A 1 194 ? 17.809 -5.070 -22.595 1.00 92.94 194 LEU A N 1
ATOM 1553 C CA . LEU A 1 194 ? 16.633 -4.282 -22.982 1.00 92.94 194 LEU A CA 1
ATOM 1554 C C . LEU A 1 194 ? 15.720 -3.994 -21.785 1.00 92.94 194 LEU A C 1
ATOM 1556 O O . LEU A 1 194 ? 15.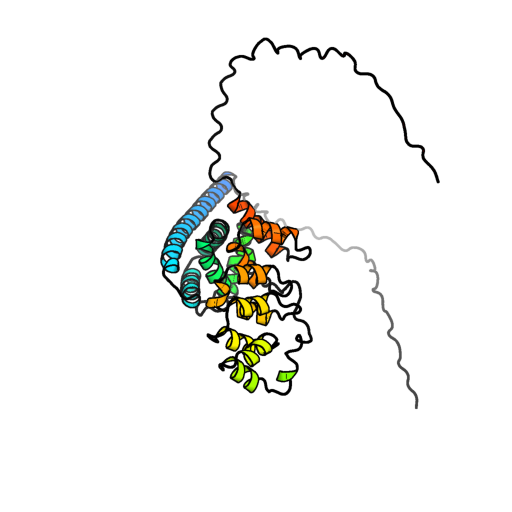165 -2.901 -21.715 1.00 92.94 194 LEU A O 1
ATOM 1560 N N . LEU A 1 195 ? 15.583 -4.936 -20.845 1.00 94.31 195 LEU A N 1
ATOM 1561 C CA . LEU A 1 195 ? 14.785 -4.742 -19.629 1.00 94.31 195 LEU A CA 1
ATOM 1562 C C . LEU A 1 195 ? 15.348 -3.610 -18.762 1.00 94.31 195 LEU A C 1
ATOM 1564 O O . LEU A 1 195 ? 14.575 -2.768 -18.318 1.00 94.31 195 LEU A O 1
ATOM 1568 N N . GLU A 1 196 ? 16.671 -3.526 -18.599 1.00 93.75 196 GLU A N 1
ATOM 1569 C CA . GLU A 1 196 ? 17.331 -2.438 -17.860 1.00 93.75 196 GLU A CA 1
ATOM 1570 C C . GLU A 1 196 ? 16.999 -1.057 -18.439 1.00 93.75 196 GLU A C 1
ATOM 1572 O O . GLU A 1 196 ? 16.738 -0.108 -17.704 1.00 93.75 196 GLU A O 1
ATOM 1577 N N . LYS A 1 197 ? 16.929 -0.939 -19.767 1.00 94.94 197 LYS A N 1
ATOM 1578 C CA . LYS A 1 197 ? 16.551 0.318 -20.431 1.00 94.94 197 LYS A CA 1
ATOM 1579 C C . LYS A 1 197 ? 15.079 0.655 -20.242 1.00 94.94 197 LYS A C 1
ATOM 1581 O O . LYS A 1 197 ? 14.731 1.828 -20.129 1.00 94.94 197 LYS A O 1
ATOM 1586 N N . LEU A 1 198 ? 14.220 -0.364 -20.218 1.00 95.69 198 LEU A N 1
ATOM 1587 C CA . LEU A 1 198 ? 12.781 -0.208 -20.006 1.00 95.69 198 LEU A CA 1
ATOM 1588 C C . LEU A 1 198 ? 12.440 0.215 -18.571 1.00 95.69 198 LEU A C 1
ATOM 1590 O O . LEU A 1 198 ? 11.346 0.723 -18.356 1.00 95.69 198 LEU A O 1
ATOM 1594 N N . LEU A 1 199 ? 13.368 0.106 -17.612 1.00 94.38 199 LEU A N 1
ATOM 1595 C CA . LEU A 1 199 ? 13.199 0.700 -16.275 1.00 94.38 199 LEU A CA 1
ATOM 1596 C C . LEU A 1 199 ? 13.033 2.221 -16.329 1.00 94.38 199 LEU A C 1
ATOM 1598 O O . LEU A 1 199 ? 12.475 2.818 -15.411 1.00 94.38 199 LEU A O 1
ATOM 1602 N N . LEU A 1 200 ? 13.536 2.853 -17.394 1.00 93.25 200 LEU A N 1
ATOM 1603 C CA . LEU A 1 200 ? 13.407 4.286 -17.606 1.00 93.25 200 LEU A CA 1
ATOM 1604 C C . LEU A 1 200 ? 12.125 4.675 -18.354 1.00 93.25 200 LEU A C 1
ATOM 1606 O O . LEU A 1 200 ? 11.911 5.872 -18.552 1.00 93.25 200 LEU A O 1
ATOM 1610 N N . ASP A 1 201 ? 11.302 3.719 -18.792 1.00 94.00 201 ASP A N 1
ATOM 1611 C CA . ASP A 1 201 ? 10.130 4.010 -19.622 1.00 94.00 201 ASP A CA 1
ATOM 1612 C C . ASP A 1 201 ? 9.120 4.899 -18.868 1.00 94.00 201 ASP A C 1
ATOM 1614 O O . ASP A 1 201 ? 8.810 4.611 -17.710 1.00 94.00 201 ASP A O 1
ATOM 1618 N N . PRO A 1 202 ? 8.630 5.989 -19.485 1.00 90.62 202 PRO A N 1
ATOM 1619 C CA . PRO A 1 202 ? 7.633 6.854 -18.865 1.00 90.62 202 PRO A CA 1
ATOM 1620 C C . PRO A 1 202 ? 6.222 6.261 -18.868 1.00 90.62 202 PRO A C 1
ATOM 1622 O O . PRO A 1 202 ? 5.351 6.799 -18.206 1.00 90.62 202 PRO A O 1
ATOM 1625 N N . ASP A 1 203 ? 5.946 5.201 -19.631 1.00 92.12 203 ASP A N 1
ATOM 1626 C CA . ASP A 1 203 ? 4.589 4.678 -19.761 1.00 92.12 203 ASP A CA 1
ATOM 1627 C C . ASP A 1 203 ? 4.283 3.611 -18.697 1.00 92.12 203 ASP A C 1
ATOM 1629 O O . ASP A 1 203 ? 4.890 2.529 -18.665 1.00 92.12 203 ASP A O 1
ATOM 1633 N N . ARG A 1 204 ? 3.261 3.869 -17.869 1.00 93.81 204 ARG A N 1
ATOM 1634 C CA . ARG A 1 204 ? 2.767 2.936 -16.842 1.00 93.81 204 ARG A CA 1
ATOM 1635 C C . ARG A 1 204 ? 2.486 1.531 -17.379 1.00 93.81 204 ARG A C 1
ATOM 1637 O O . ARG A 1 204 ? 2.757 0.547 -16.693 1.00 93.81 204 ARG A O 1
ATOM 1644 N N . SER A 1 205 ? 1.978 1.386 -18.606 1.00 95.06 205 SER A N 1
ATOM 1645 C CA . SER A 1 205 ? 1.693 0.067 -19.188 1.00 95.06 205 SER A CA 1
ATOM 1646 C C . SER A 1 205 ? 2.959 -0.716 -19.530 1.00 95.06 205 SER A C 1
ATOM 1648 O O . SER A 1 205 ? 2.921 -1.952 -19.550 1.00 95.06 205 SER A O 1
ATOM 1650 N N . VAL A 1 206 ? 4.070 -0.046 -19.845 1.00 96.25 206 VAL A N 1
ATOM 1651 C CA . VAL A 1 206 ? 5.367 -0.709 -20.046 1.00 96.25 206 VAL A CA 1
ATOM 1652 C C . VAL A 1 206 ? 5.898 -1.189 -18.702 1.00 96.25 206 VAL A C 1
ATOM 1654 O O . VAL A 1 206 ? 6.212 -2.376 -18.578 1.00 96.25 206 VAL A O 1
ATOM 1657 N N . ILE A 1 207 ? 5.888 -0.317 -17.688 1.00 96.44 207 ILE A N 1
ATOM 1658 C CA . ILE A 1 207 ? 6.309 -0.659 -16.324 1.00 96.44 207 ILE A CA 1
ATOM 1659 C C . ILE A 1 207 ? 5.477 -1.815 -15.759 1.00 96.44 207 ILE A C 1
ATOM 1661 O O . ILE A 1 207 ? 6.051 -2.778 -15.258 1.00 96.44 207 ILE A O 1
ATOM 1665 N N . ARG A 1 208 ? 4.151 -1.819 -15.945 1.00 96.19 208 ARG A N 1
ATOM 1666 C CA . ARG A 1 208 ? 3.279 -2.949 -15.575 1.00 96.19 208 ARG A CA 1
ATOM 1667 C C . ARG A 1 208 ? 3.778 -4.282 -16.1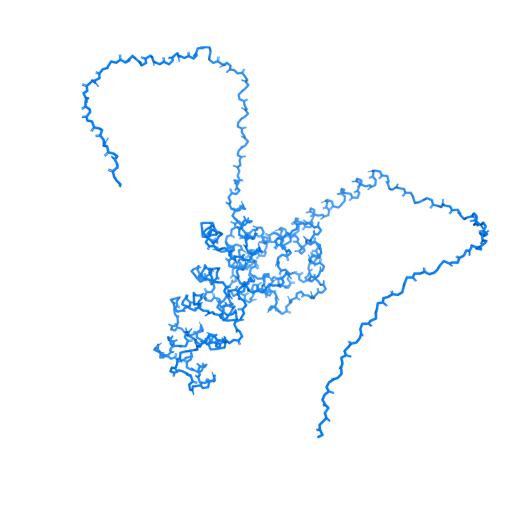32 1.00 96.19 208 ARG A C 1
ATOM 1669 O O . ARG A 1 208 ? 3.889 -5.265 -15.406 1.00 96.19 208 ARG A O 1
ATOM 1676 N N . ASN A 1 209 ? 4.090 -4.331 -17.429 1.00 96.38 209 ASN A N 1
ATOM 1677 C CA . ASN A 1 209 ? 4.590 -5.559 -18.058 1.00 96.38 209 ASN A CA 1
ATOM 1678 C C . ASN A 1 209 ? 5.990 -5.934 -17.566 1.00 96.38 209 ASN A C 1
ATOM 1680 O O . ASN A 1 209 ? 6.302 -7.119 -17.471 1.00 96.38 209 ASN A O 1
ATOM 1684 N N . LEU A 1 210 ? 6.815 -4.935 -17.251 1.00 96.25 210 LEU A N 1
ATOM 1685 C CA . LEU A 1 210 ? 8.149 -5.130 -16.705 1.00 96.25 210 LEU A CA 1
ATOM 1686 C C . LEU A 1 210 ? 8.076 -5.758 -15.307 1.00 96.25 210 LEU A C 1
ATOM 1688 O O . LEU A 1 210 ? 8.726 -6.767 -15.062 1.00 96.25 210 LEU A O 1
ATOM 1692 N N . LEU A 1 211 ? 7.216 -5.246 -14.423 1.00 96.31 211 LEU A N 1
ATOM 1693 C CA . LEU A 1 211 ? 7.030 -5.762 -13.060 1.00 96.31 211 LEU A CA 1
ATOM 1694 C C . LEU A 1 211 ? 6.511 -7.211 -13.020 1.00 96.31 211 LEU A C 1
ATOM 1696 O O . LEU A 1 211 ? 6.827 -7.937 -12.073 1.00 96.31 211 LEU A O 1
ATOM 1700 N N . LEU A 1 212 ? 5.768 -7.639 -14.049 1.00 95.56 212 LEU A N 1
ATOM 1701 C CA . LEU A 1 212 ? 5.319 -9.026 -14.234 1.00 95.56 212 LEU A CA 1
ATOM 1702 C C . LEU A 1 212 ? 6.430 -9.961 -14.737 1.00 95.56 212 LEU A C 1
ATOM 1704 O O . LEU A 1 212 ? 6.299 -11.182 -14.651 1.00 95.56 212 LEU A O 1
ATOM 1708 N N . ASN A 1 213 ? 7.519 -9.420 -15.284 1.00 95.75 213 ASN A N 1
ATOM 1709 C CA . ASN A 1 213 ? 8.580 -10.226 -15.866 1.00 95.75 213 ASN A CA 1
ATOM 1710 C C . ASN A 1 213 ? 9.369 -10.961 -14.762 1.00 95.75 213 ASN A C 1
ATOM 1712 O O . ASN A 1 213 ? 9.875 -10.329 -13.828 1.00 95.75 213 ASN A O 1
ATOM 1716 N N . PRO A 1 214 ? 9.542 -12.293 -14.856 1.00 93.69 214 PRO A N 1
ATOM 1717 C CA . PRO A 1 214 ? 10.231 -13.072 -13.827 1.00 93.69 214 PRO A CA 1
ATOM 1718 C C . PRO A 1 214 ? 11.714 -12.706 -13.664 1.00 93.69 214 PRO A C 1
ATOM 1720 O O . PRO A 1 214 ? 12.279 -12.983 -12.609 1.00 93.69 214 PRO A O 1
ATOM 1723 N N . ARG A 1 215 ? 12.343 -12.073 -14.668 1.00 94.06 215 ARG A N 1
ATOM 1724 C CA . ARG A 1 215 ? 13.743 -11.615 -14.585 1.00 94.06 215 ARG A CA 1
ATOM 1725 C C . ARG A 1 215 ? 13.935 -10.337 -13.788 1.00 94.06 215 ARG A C 1
ATOM 1727 O O . ARG A 1 215 ? 15.062 -10.061 -13.396 1.00 94.06 215 ARG A O 1
ATOM 1734 N N . ILE A 1 216 ? 12.873 -9.569 -13.571 1.00 96.00 216 ILE A N 1
ATOM 1735 C CA . ILE A 1 216 ? 12.952 -8.395 -12.712 1.00 96.00 216 ILE A CA 1
ATOM 1736 C C . ILE A 1 216 ? 13.120 -8.864 -11.273 1.00 96.00 216 ILE A C 1
ATOM 1738 O O . ILE A 1 216 ? 12.421 -9.774 -10.801 1.00 96.00 216 ILE A O 1
ATOM 1742 N N . THR A 1 217 ? 14.085 -8.249 -10.599 1.00 95.81 217 THR A N 1
ATOM 1743 C CA . THR A 1 217 ? 14.428 -8.471 -9.200 1.00 95.81 217 THR A CA 1
ATOM 1744 C C . THR A 1 217 ? 14.018 -7.264 -8.358 1.00 95.81 217 THR A C 1
ATOM 1746 O O . THR A 1 217 ? 13.563 -6.236 -8.865 1.00 95.81 217 THR A O 1
ATOM 1749 N N . GLU A 1 218 ? 14.173 -7.386 -7.039 1.00 96.31 218 GLU A N 1
ATOM 1750 C CA . GLU A 1 218 ? 13.903 -6.281 -6.116 1.00 96.31 218 GLU A CA 1
ATOM 1751 C C . GLU A 1 218 ? 14.791 -5.064 -6.407 1.00 96.31 218 GLU A C 1
ATOM 1753 O O . GLU A 1 218 ? 14.332 -3.940 -6.241 1.00 96.31 218 GLU A O 1
ATOM 1758 N N . LYS A 1 219 ? 16.010 -5.271 -6.926 1.00 96.44 219 LYS A N 1
ATOM 1759 C CA . LYS A 1 219 ? 16.927 -4.191 -7.311 1.00 96.44 219 LYS A CA 1
ATOM 1760 C C . LYS A 1 219 ? 16.320 -3.288 -8.384 1.00 96.44 219 LYS A C 1
ATOM 1762 O O . LYS A 1 219 ? 16.356 -2.067 -8.256 1.00 96.44 219 LYS A O 1
ATOM 1767 N N . GLU A 1 220 ? 15.748 -3.876 -9.430 1.00 96.38 220 GLU A N 1
ATOM 1768 C CA . GLU A 1 220 ? 15.123 -3.120 -10.515 1.00 96.38 220 GLU A CA 1
ATOM 1769 C C . GLU A 1 220 ? 13.817 -2.452 -10.066 1.00 96.38 220 GLU A C 1
ATOM 1771 O O . GLU A 1 220 ? 13.558 -1.305 -10.428 1.00 96.38 220 GLU A O 1
ATOM 1776 N N . ALA A 1 221 ? 13.019 -3.123 -9.230 1.00 96.94 221 ALA A N 1
ATOM 1777 C CA . ALA A 1 221 ? 11.825 -2.517 -8.641 1.00 96.94 221 ALA A CA 1
ATOM 1778 C C . ALA A 1 221 ? 12.182 -1.316 -7.743 1.00 96.94 221 ALA A C 1
ATOM 1780 O O . ALA A 1 221 ? 11.533 -0.274 -7.823 1.00 96.94 221 ALA A O 1
ATOM 1781 N N . LEU A 1 222 ? 13.249 -1.430 -6.946 1.00 97.19 222 LEU A N 1
ATOM 1782 C CA . LEU A 1 222 ? 13.755 -0.351 -6.097 1.00 97.19 222 LEU A CA 1
ATOM 1783 C C . LEU A 1 222 ? 14.300 0.816 -6.927 1.00 97.19 222 LEU A C 1
ATOM 1785 O O . LEU A 1 222 ? 14.098 1.979 -6.581 1.00 97.19 222 LEU A O 1
ATOM 1789 N N . PHE A 1 223 ? 14.949 0.532 -8.057 1.00 96.88 223 PHE A N 1
ATOM 1790 C CA . PHE A 1 223 ? 15.368 1.570 -8.997 1.00 96.88 223 PHE A CA 1
ATOM 1791 C C . PHE A 1 223 ? 14.166 2.378 -9.514 1.00 96.88 223 PHE A C 1
ATOM 1793 O O . PHE A 1 223 ? 14.214 3.608 -9.522 1.00 96.88 223 PHE A O 1
ATOM 1800 N N . ILE A 1 224 ? 13.061 1.712 -9.873 1.00 96.12 224 ILE A N 1
ATOM 1801 C CA . ILE A 1 224 ? 11.832 2.393 -10.315 1.00 96.12 224 ILE A CA 1
ATOM 1802 C C . ILE A 1 224 ? 11.272 3.286 -9.199 1.00 96.12 224 ILE A C 1
ATOM 1804 O O . ILE A 1 224 ? 10.908 4.428 -9.472 1.00 96.12 224 ILE A O 1
ATOM 1808 N N . THR A 1 225 ? 11.219 2.813 -7.948 1.00 95.69 225 THR A N 1
ATOM 1809 C CA . THR A 1 225 ? 10.626 3.588 -6.840 1.00 95.69 225 THR A CA 1
ATOM 1810 C C . THR A 1 225 ? 11.500 4.727 -6.341 1.00 95.69 225 THR A C 1
ATOM 1812 O O . THR A 1 225 ? 10.973 5.717 -5.847 1.00 95.69 225 THR A O 1
ATOM 1815 N N . THR A 1 226 ? 12.821 4.632 -6.474 1.00 94.94 226 THR A N 1
ATOM 1816 C CA . THR A 1 226 ? 13.759 5.669 -6.006 1.00 94.94 226 THR A CA 1
ATOM 1817 C C . THR A 1 226 ? 14.038 6.753 -7.048 1.00 94.94 226 THR A C 1
ATOM 1819 O O . THR A 1 226 ? 14.503 7.837 -6.687 1.00 94.94 226 THR A O 1
ATOM 1822 N N . ARG A 1 227 ? 13.724 6.500 -8.326 1.00 91.31 227 ARG A N 1
ATOM 1823 C CA . ARG A 1 227 ? 13.940 7.436 -9.437 1.00 91.31 227 ARG A CA 1
ATOM 1824 C C . ARG A 1 227 ? 13.229 8.775 -9.213 1.00 91.31 227 ARG A C 1
ATOM 1826 O O . ARG A 1 227 ? 12.087 8.817 -8.758 1.00 91.31 227 ARG A O 1
ATOM 1833 N N . ARG A 1 228 ? 13.905 9.873 -9.577 1.00 89.00 228 ARG A N 1
ATOM 1834 C CA . ARG A 1 228 ? 13.398 11.258 -9.551 1.00 89.00 228 ARG A CA 1
ATOM 1835 C C . ARG A 1 228 ? 13.955 12.033 -10.765 1.00 89.00 228 ARG A C 1
ATOM 1837 O O . ARG A 1 228 ? 15.150 11.903 -11.023 1.00 89.00 228 ARG A O 1
ATOM 1844 N N . PRO A 1 229 ? 13.160 12.852 -11.483 1.00 88.12 229 PRO A N 1
ATOM 1845 C CA . PRO A 1 229 ? 11.702 12.933 -11.403 1.00 88.12 229 PRO A CA 1
ATOM 1846 C C . PRO A 1 229 ? 11.038 11.613 -11.821 1.00 88.12 229 PRO A C 1
ATOM 1848 O O . PRO A 1 229 ? 11.636 10.801 -12.530 1.00 88.12 229 PRO A O 1
ATOM 1851 N N . ASN A 1 230 ? 9.816 11.392 -11.342 1.00 89.31 230 ASN A N 1
ATOM 1852 C CA . ASN A 1 230 ? 9.023 10.202 -11.636 1.00 89.31 230 ASN A CA 1
ATOM 1853 C C . ASN A 1 230 ? 7.555 10.583 -11.807 1.00 89.31 230 ASN A C 1
ATOM 1855 O O . ASN A 1 230 ? 7.149 11.665 -11.385 1.00 89.31 230 ASN A O 1
ATOM 1859 N N . GLN A 1 231 ? 6.774 9.698 -12.417 1.00 89.19 231 GLN A N 1
ATOM 1860 C CA . GLN A 1 231 ? 5.337 9.886 -12.540 1.00 89.19 231 GLN A CA 1
ATOM 1861 C C . GLN A 1 231 ? 4.595 9.168 -11.411 1.00 89.19 231 GLN A C 1
ATOM 1863 O O . GLN A 1 231 ? 4.963 8.070 -10.985 1.00 89.19 231 GLN A O 1
ATOM 1868 N N . ALA A 1 232 ? 3.534 9.808 -10.933 1.00 90.06 232 ALA A N 1
ATOM 1869 C CA . ALA A 1 232 ? 2.672 9.322 -9.867 1.00 90.06 232 ALA A CA 1
ATOM 1870 C C . ALA A 1 232 ? 2.052 7.956 -10.193 1.00 90.06 232 ALA A C 1
ATOM 1872 O O . ALA A 1 232 ? 1.946 7.088 -9.329 1.00 90.06 232 ALA A O 1
ATOM 1873 N N . ASP A 1 233 ? 1.669 7.758 -11.451 1.00 90.50 233 ASP A N 1
ATOM 1874 C CA . ASP A 1 233 ? 1.001 6.560 -11.946 1.00 90.50 233 ASP A CA 1
ATOM 1875 C C . ASP A 1 233 ? 1.954 5.352 -12.039 1.00 90.50 233 ASP A C 1
ATOM 1877 O O . ASP A 1 233 ? 1.539 4.225 -11.766 1.00 90.50 233 ASP A O 1
ATOM 1881 N N . ILE A 1 234 ? 3.240 5.573 -12.331 1.00 94.06 234 ILE A N 1
ATOM 1882 C CA . ILE A 1 234 ? 4.302 4.556 -12.248 1.00 94.06 234 ILE A CA 1
ATOM 1883 C C . ILE A 1 234 ? 4.476 4.081 -10.800 1.00 94.06 234 ILE A C 1
ATOM 1885 O O . ILE A 1 234 ? 4.551 2.878 -10.540 1.00 94.06 234 ILE A O 1
ATOM 1889 N N . LEU A 1 235 ? 4.535 5.013 -9.846 1.00 94.62 235 LEU A N 1
ATOM 1890 C CA . LEU A 1 235 ? 4.693 4.693 -8.423 1.00 94.62 235 LEU A CA 1
ATOM 1891 C C . LEU A 1 235 ? 3.444 4.000 -7.861 1.00 94.62 235 LEU A C 1
ATOM 1893 O O . LEU A 1 235 ? 3.561 3.047 -7.085 1.00 94.62 235 LEU A O 1
ATOM 1897 N N . GLU A 1 236 ? 2.254 4.412 -8.307 1.00 92.25 236 GLU A N 1
ATOM 1898 C CA . GLU A 1 236 ? 1.002 3.719 -8.000 1.00 92.25 236 GLU A CA 1
ATOM 1899 C C . GLU A 1 236 ? 1.021 2.279 -8.536 1.00 92.25 236 GLU A C 1
ATOM 1901 O O . GLU A 1 236 ? 0.709 1.357 -7.782 1.00 92.25 236 GLU A O 1
ATOM 1906 N N . GLU A 1 237 ? 1.482 2.053 -9.771 1.00 94.38 237 GLU A N 1
ATOM 1907 C CA . GLU A 1 237 ? 1.590 0.711 -10.364 1.00 94.38 237 GLU A CA 1
ATOM 1908 C C . GLU A 1 237 ? 2.500 -0.222 -9.548 1.00 94.38 237 GLU A C 1
ATOM 1910 O O . GLU A 1 237 ? 2.138 -1.372 -9.286 1.00 94.38 237 GLU A O 1
ATOM 1915 N N . VAL A 1 238 ? 3.658 0.265 -9.082 1.00 95.88 238 VAL A N 1
ATOM 1916 C CA . VAL A 1 238 ? 4.533 -0.528 -8.197 1.00 95.88 238 VAL A CA 1
ATOM 1917 C C . VAL A 1 238 ? 3.825 -0.846 -6.879 1.00 95.88 238 VAL A C 1
ATOM 1919 O O . VAL A 1 238 ? 3.926 -1.970 -6.379 1.00 95.88 238 VAL A O 1
ATOM 1922 N N . SER A 1 239 ? 3.081 0.118 -6.328 1.00 93.25 239 SER A N 1
ATOM 1923 C CA . SER A 1 239 ? 2.353 -0.056 -5.069 1.00 93.25 239 SER A CA 1
ATOM 1924 C C . SER A 1 239 ? 1.197 -1.052 -5.161 1.00 93.25 239 SER A C 1
ATOM 1926 O O . SER A 1 239 ? 0.852 -1.689 -4.167 1.00 93.25 239 SER A O 1
ATOM 1928 N N . GLU A 1 240 ? 0.585 -1.199 -6.335 1.00 90.56 240 GLU A N 1
ATOM 1929 C CA . GLU A 1 240 ? -0.509 -2.139 -6.590 1.00 90.56 240 GLU A CA 1
ATOM 1930 C C . GLU A 1 240 ? 0.006 -3.574 -6.756 1.00 90.56 240 GLU A C 1
ATOM 1932 O O . GLU A 1 240 ? -0.677 -4.539 -6.395 1.00 90.56 240 GLU A O 1
ATOM 1937 N N . HIS A 1 241 ? 1.248 -3.730 -7.217 1.00 92.25 241 HIS A N 1
ATOM 1938 C CA . HIS A 1 241 ? 1.826 -5.026 -7.529 1.00 92.25 241 HIS A CA 1
ATOM 1939 C C . HIS A 1 241 ? 2.174 -5.847 -6.274 1.00 92.25 241 HIS A C 1
ATOM 1941 O O . HIS A 1 241 ? 3.160 -5.592 -5.579 1.00 92.25 241 HIS A O 1
ATOM 1947 N N . GLN A 1 242 ? 1.420 -6.926 -6.034 1.00 88.00 242 GLN A N 1
ATOM 1948 C CA . GLN A 1 242 ? 1.525 -7.780 -4.839 1.00 88.00 242 GLN A CA 1
ATOM 1949 C C . GLN A 1 242 ? 2.957 -8.265 -4.539 1.00 88.00 242 GLN A C 1
ATOM 1951 O O . GLN A 1 242 ? 3.423 -8.167 -3.401 1.00 88.00 242 GLN A O 1
ATOM 1956 N N . ARG A 1 243 ? 3.687 -8.745 -5.559 1.00 92.00 243 ARG A N 1
ATOM 1957 C CA . ARG A 1 243 ? 5.079 -9.221 -5.406 1.00 92.00 243 ARG A CA 1
ATOM 1958 C C . ARG A 1 243 ? 6.017 -8.143 -4.861 1.00 92.00 243 ARG A C 1
ATOM 1960 O O . ARG A 1 243 ? 6.897 -8.468 -4.071 1.00 92.00 243 ARG A O 1
ATOM 1967 N N . TRP A 1 244 ? 5.842 -6.890 -5.277 1.00 95.75 244 TRP A N 1
ATOM 1968 C CA . TRP A 1 244 ? 6.786 -5.810 -4.990 1.00 95.75 244 TRP A CA 1
ATOM 1969 C C . TRP A 1 244 ? 6.389 -5.043 -3.741 1.00 95.75 244 TRP A C 1
ATOM 1971 O O . TRP A 1 244 ? 7.225 -4.858 -2.864 1.00 95.75 244 TRP A O 1
ATOM 1981 N N . PHE A 1 245 ? 5.105 -4.720 -3.586 1.00 93.50 245 PHE A N 1
ATOM 1982 C CA . PHE A 1 245 ? 4.617 -4.034 -2.392 1.00 93.50 245 PHE A CA 1
ATOM 1983 C C . PHE A 1 245 ? 4.810 -4.859 -1.112 1.00 93.50 245 PHE A C 1
ATOM 1985 O O . PHE A 1 245 ? 4.984 -4.296 -0.038 1.00 93.50 245 PHE A O 1
ATOM 1992 N N . SER A 1 246 ? 4.866 -6.195 -1.194 1.00 91.56 246 SER A N 1
ATOM 1993 C CA . SER A 1 246 ? 5.211 -7.033 -0.034 1.00 91.56 246 SER A CA 1
ATOM 1994 C C . SER A 1 246 ? 6.611 -6.757 0.540 1.00 91.56 246 SER A C 1
ATOM 1996 O O . SER A 1 246 ? 6.814 -6.950 1.738 1.00 91.56 246 SER A O 1
ATOM 1998 N N . ARG A 1 247 ? 7.553 -6.227 -0.253 1.00 95.56 247 ARG A N 1
ATOM 1999 C CA . ARG A 1 247 ? 8.938 -5.953 0.165 1.00 95.56 247 ARG A CA 1
ATOM 2000 C C . ARG A 1 247 ? 9.029 -4.695 1.018 1.00 95.56 247 ARG A C 1
ATOM 2002 O O . ARG A 1 247 ? 8.389 -3.694 0.715 1.00 95.56 247 ARG A O 1
ATOM 2009 N N . TYR A 1 248 ? 9.813 -4.750 2.092 1.00 96.12 248 TYR A N 1
ATOM 2010 C CA . TYR A 1 248 ? 9.985 -3.627 3.015 1.00 96.12 248 TYR A CA 1
ATOM 2011 C C . TYR A 1 248 ? 10.647 -2.423 2.332 1.00 96.12 248 TYR A C 1
ATOM 2013 O O . TYR A 1 248 ? 10.072 -1.339 2.302 1.00 96.12 248 TYR A O 1
ATOM 2021 N N . ASN A 1 249 ? 11.784 -2.651 1.666 1.00 97.00 249 ASN A N 1
ATOM 2022 C CA . ASN A 1 249 ? 12.559 -1.603 0.994 1.00 97.00 249 ASN A CA 1
ATOM 2023 C C . ASN A 1 249 ? 11.758 -0.861 -0.081 1.00 97.00 249 ASN A C 1
ATOM 2025 O O . ASN A 1 249 ? 11.944 0.334 -0.281 1.00 97.00 249 ASN A O 1
ATOM 2029 N N . ILE A 1 250 ? 10.838 -1.556 -0.759 1.00 97.62 250 ILE A N 1
ATOM 2030 C CA . ILE A 1 250 ? 9.941 -0.941 -1.741 1.00 97.62 250 ILE A CA 1
ATOM 2031 C C . ILE A 1 250 ? 8.972 0.028 -1.058 1.00 97.62 250 ILE A C 1
ATOM 2033 O O . ILE A 1 250 ? 8.818 1.147 -1.538 1.00 97.62 250 ILE A O 1
ATOM 2037 N N . LYS A 1 251 ? 8.357 -0.361 0.068 1.00 96.69 251 LYS A N 1
ATOM 2038 C CA . LYS A 1 251 ? 7.467 0.524 0.840 1.00 96.69 251 LYS A CA 1
ATOM 2039 C C . LYS A 1 251 ? 8.212 1.752 1.359 1.00 96.69 251 LYS A C 1
ATOM 2041 O O . LYS A 1 251 ? 7.740 2.866 1.163 1.00 96.69 251 LYS A O 1
ATOM 2046 N N . LEU A 1 252 ? 9.397 1.552 1.938 1.00 96.56 252 LEU A N 1
ATOM 2047 C CA . LEU A 1 252 ? 10.230 2.647 2.434 1.00 96.56 252 LEU A CA 1
ATOM 2048 C C . LEU A 1 252 ? 10.632 3.605 1.303 1.00 96.56 252 LEU A C 1
ATOM 2050 O O . LEU A 1 252 ? 10.474 4.817 1.424 1.00 96.56 252 LEU A O 1
ATOM 2054 N N . ALA A 1 253 ? 11.087 3.072 0.166 1.00 95.75 253 ALA A N 1
ATOM 2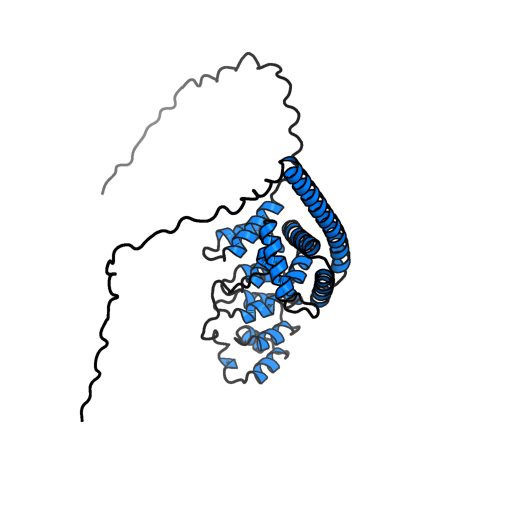055 C CA . ALA A 1 253 ? 11.467 3.882 -0.988 1.00 95.75 253 ALA A CA 1
ATOM 2056 C C . ALA A 1 253 ? 10.294 4.678 -1.578 1.00 95.75 253 ALA A C 1
ATOM 2058 O O . ALA A 1 253 ? 10.491 5.818 -1.997 1.00 95.75 253 ALA A O 1
ATOM 2059 N N . LEU A 1 254 ? 9.083 4.104 -1.589 1.00 95.19 254 LEU A N 1
ATOM 2060 C CA . LEU A 1 254 ? 7.866 4.821 -1.974 1.00 95.19 254 LEU A CA 1
ATOM 2061 C C . LEU A 1 254 ? 7.606 6.000 -1.028 1.00 95.19 254 LEU A C 1
ATOM 2063 O O . LEU A 1 254 ? 7.380 7.105 -1.514 1.00 95.19 254 LEU A O 1
ATOM 2067 N N . CYS A 1 255 ? 7.711 5.810 0.291 1.00 94.25 255 CYS A N 1
ATOM 2068 C CA . CYS A 1 255 ? 7.553 6.900 1.262 1.00 94.25 255 CYS A CA 1
ATOM 2069 C C . CYS A 1 255 ? 8.618 7.995 1.107 1.00 94.25 255 CYS A C 1
ATOM 2071 O O . CYS A 1 255 ? 8.289 9.174 1.191 1.00 94.25 255 CYS A O 1
ATOM 2073 N N . LYS A 1 256 ? 9.872 7.625 0.807 1.00 92.56 256 LYS A N 1
ATOM 2074 C CA . LYS A 1 256 ? 10.965 8.591 0.604 1.00 92.56 256 LYS A CA 1
ATOM 2075 C C . LYS A 1 256 ? 10.863 9.372 -0.713 1.00 92.56 256 LYS A C 1
ATOM 2077 O O . LYS A 1 256 ? 11.568 10.371 -0.881 1.00 92.56 256 LYS A O 1
ATOM 2082 N N . ASN A 1 257 ? 10.069 8.926 -1.693 1.00 92.12 257 ASN A N 1
ATOM 2083 C CA . ASN A 1 257 ? 9.978 9.576 -3.004 1.00 92.12 257 ASN A CA 1
ATOM 2084 C C . ASN A 1 257 ? 8.895 10.680 -3.024 1.00 92.12 257 ASN A C 1
ATOM 2086 O O . ASN A 1 257 ? 7.715 10.384 -2.859 1.00 92.12 257 ASN A O 1
ATOM 2090 N N . PRO A 1 258 ? 9.252 11.951 -3.305 1.00 89.06 258 PRO A N 1
ATOM 2091 C CA . PRO A 1 258 ? 8.304 13.069 -3.254 1.00 89.06 258 PRO A CA 1
ATOM 2092 C C . PRO A 1 258 ? 7.253 13.076 -4.380 1.00 89.06 258 PRO A C 1
ATOM 2094 O O . PRO A 1 258 ? 6.296 13.842 -4.301 1.00 89.06 258 PRO A O 1
ATOM 2097 N N . TYR A 1 259 ? 7.427 12.263 -5.428 1.00 90.25 259 TYR A N 1
ATOM 2098 C CA . TYR A 1 259 ? 6.442 12.091 -6.507 1.00 90.25 259 TYR A CA 1
ATOM 2099 C C . TYR A 1 259 ? 5.416 10.992 -6.192 1.00 90.25 259 TYR A C 1
ATOM 2101 O O . TYR A 1 259 ? 4.480 10.778 -6.963 1.00 90.25 259 TYR A O 1
ATOM 2109 N N . THR A 1 260 ? 5.581 10.274 -5.075 1.00 91.50 260 THR A N 1
ATOM 2110 C CA . THR A 1 260 ? 4.647 9.223 -4.673 1.00 91.50 260 THR A CA 1
ATOM 2111 C C . THR A 1 260 ? 3.301 9.837 -4.282 1.00 91.50 260 THR A C 1
ATOM 2113 O O . THR A 1 260 ? 3.260 10.756 -3.458 1.00 91.50 260 THR A O 1
ATOM 2116 N N . PRO A 1 261 ? 2.179 9.329 -4.822 1.00 89.75 261 PRO A N 1
ATOM 2117 C CA . PRO A 1 261 ? 0.847 9.723 -4.380 1.00 89.75 261 PRO A CA 1
ATOM 2118 C C . PRO A 1 261 ? 0.658 9.494 -2.887 1.00 89.75 261 PRO A C 1
ATOM 2120 O O . PRO A 1 261 ? 1.002 8.437 -2.361 1.00 89.75 261 PRO A O 1
ATOM 2123 N N . ILE A 1 262 ? 0.026 10.446 -2.209 1.00 89.44 262 ILE A N 1
ATOM 2124 C CA . ILE A 1 262 ? -0.262 10.331 -0.775 1.00 89.44 262 ILE A CA 1
ATOM 2125 C C . ILE A 1 262 ? -1.027 9.045 -0.433 1.00 89.44 262 ILE A C 1
ATOM 2127 O O . ILE A 1 262 ? -0.622 8.395 0.526 1.00 89.44 262 ILE A O 1
ATOM 2131 N N . PRO A 1 263 ? -2.034 8.581 -1.207 1.00 88.00 263 PRO A N 1
ATOM 2132 C CA . PRO A 1 263 ? -2.699 7.313 -0.900 1.00 88.00 263 PRO A CA 1
ATOM 2133 C C . PRO A 1 263 ? -1.738 6.115 -0.869 1.00 88.00 263 PRO A C 1
ATOM 2135 O O . PRO A 1 263 ? -1.933 5.178 -0.101 1.00 88.00 263 PRO A O 1
ATOM 2138 N N . VAL A 1 264 ? -0.670 6.145 -1.675 1.00 91.56 264 VAL A N 1
ATOM 2139 C CA . VAL A 1 264 ? 0.373 5.110 -1.670 1.00 91.56 264 VAL A CA 1
ATOM 2140 C C . VAL A 1 264 ? 1.242 5.212 -0.416 1.00 91.56 264 VAL A C 1
ATOM 2142 O O . VAL A 1 264 ? 1.569 4.182 0.171 1.00 91.56 264 VAL A O 1
ATOM 2145 N N . ILE A 1 265 ? 1.576 6.432 0.011 1.00 92.75 265 ILE A N 1
ATOM 2146 C CA . ILE A 1 265 ? 2.328 6.690 1.246 1.00 92.75 265 ILE A CA 1
ATOM 2147 C C . ILE A 1 265 ? 1.524 6.214 2.462 1.00 92.75 265 ILE A C 1
ATOM 2149 O O . ILE A 1 265 ? 2.012 5.372 3.210 1.00 92.75 265 ILE A O 1
ATOM 2153 N N . LEU A 1 266 ? 0.273 6.664 2.616 1.00 91.25 266 LEU A N 1
ATOM 2154 C CA . LEU A 1 266 ? -0.605 6.285 3.734 1.00 91.25 266 LEU A CA 1
ATOM 2155 C C . LEU A 1 266 ? -0.798 4.764 3.826 1.00 91.25 266 LEU A C 1
ATOM 2157 O O . LEU A 1 266 ? -0.857 4.199 4.913 1.00 91.25 266 LEU A O 1
ATOM 2161 N N . ARG A 1 267 ? -0.836 4.075 2.681 1.00 91.25 267 ARG A N 1
ATOM 2162 C CA . ARG A 1 267 ? -0.878 2.608 2.622 1.00 91.25 267 ARG A CA 1
ATOM 2163 C C . ARG A 1 267 ? 0.409 1.948 3.117 1.00 91.25 267 ARG A C 1
ATOM 2165 O O . ARG A 1 267 ? 0.366 0.841 3.649 1.00 91.25 267 ARG A O 1
ATOM 2172 N N . ALA A 1 268 ? 1.560 2.571 2.888 1.00 94.69 268 ALA A N 1
ATOM 2173 C CA . ALA A 1 268 ? 2.870 2.019 3.215 1.00 94.69 268 ALA A CA 1
ATOM 2174 C C . ALA A 1 268 ? 3.289 2.265 4.676 1.00 94.69 268 ALA A C 1
ATOM 2176 O O . ALA A 1 268 ? 3.937 1.388 5.247 1.00 94.69 268 ALA A O 1
ATOM 2177 N N . LEU A 1 269 ? 2.899 3.395 5.284 1.00 95.06 269 LEU A N 1
ATOM 2178 C CA . LEU A 1 269 ? 3.324 3.804 6.636 1.00 95.06 269 LEU A CA 1
ATOM 2179 C C . LEU A 1 269 ? 3.128 2.732 7.730 1.00 95.06 269 LEU A C 1
ATOM 2181 O O . LEU A 1 269 ? 4.097 2.460 8.440 1.00 95.06 269 LEU A O 1
ATOM 2185 N N . PRO A 1 270 ? 1.973 2.036 7.843 1.00 94.50 270 PRO A N 1
ATOM 2186 C CA . PRO A 1 270 ? 1.770 1.008 8.873 1.00 94.50 270 PRO A CA 1
ATOM 2187 C C . PRO A 1 270 ? 2.775 -0.148 8.821 1.00 94.50 270 PRO A C 1
ATOM 2189 O O . PRO A 1 270 ? 2.944 -0.878 9.794 1.00 94.50 270 PRO A O 1
ATOM 2192 N N . PHE A 1 271 ? 3.443 -0.350 7.683 1.00 94.88 271 PHE A N 1
ATOM 2193 C CA . PHE A 1 271 ? 4.411 -1.427 7.507 1.00 94.88 271 PHE A CA 1
ATOM 2194 C C . PHE A 1 271 ? 5.845 -1.053 7.878 1.00 94.88 271 PHE A C 1
ATOM 2196 O O . PHE A 1 271 ? 6.690 -1.949 7.912 1.00 94.88 271 PHE A O 1
ATOM 2203 N N . LEU A 1 272 ? 6.133 0.230 8.089 1.00 95.44 272 LEU A N 1
ATOM 2204 C CA . LEU A 1 272 ? 7.474 0.710 8.414 1.00 95.44 272 LEU A CA 1
ATOM 2205 C C . LEU A 1 272 ? 7.781 0.511 9.898 1.00 95.44 272 LEU A C 1
ATOM 2207 O O . LEU A 1 272 ? 6.864 0.404 10.713 1.00 95.44 272 LEU A O 1
ATOM 2211 N N . THR A 1 273 ? 9.061 0.429 10.250 1.00 94.06 273 THR A N 1
ATOM 2212 C CA . THR A 1 273 ? 9.516 0.417 11.648 1.00 94.06 273 THR A CA 1
ATOM 2213 C C . THR A 1 273 ? 9.319 1.794 12.284 1.00 94.06 273 THR A C 1
ATOM 2215 O O . THR A 1 273 ? 9.242 2.800 11.583 1.00 94.06 273 THR A O 1
ATOM 2218 N N . THR A 1 274 ? 9.250 1.861 13.616 1.00 93.44 274 THR A N 1
ATOM 2219 C CA . THR A 1 274 ? 9.180 3.146 14.337 1.00 93.44 274 THR A CA 1
ATOM 2220 C C . THR A 1 274 ? 10.391 4.029 14.019 1.00 93.44 274 THR A C 1
ATOM 2222 O O . THR A 1 274 ? 10.216 5.204 13.727 1.00 93.44 274 THR A O 1
ATOM 2225 N N . HIS A 1 275 ? 11.591 3.439 13.952 1.00 93.94 275 HIS A N 1
ATOM 2226 C CA . HIS A 1 275 ? 12.819 4.151 13.590 1.00 93.94 275 HIS A CA 1
ATOM 2227 C C . HIS A 1 275 ? 12.744 4.804 12.202 1.00 93.94 275 HIS A C 1
ATOM 2229 O O . HIS A 1 275 ? 13.025 5.990 12.062 1.00 93.94 275 HIS A O 1
ATOM 2235 N N . ASP A 1 276 ? 12.312 4.060 11.179 1.00 95.06 276 ASP A N 1
ATOM 2236 C CA . ASP A 1 276 ? 12.227 4.602 9.822 1.00 95.06 276 ASP A CA 1
ATOM 2237 C C . ASP A 1 276 ? 11.113 5.657 9.707 1.00 95.06 276 ASP A C 1
ATOM 2239 O O . ASP A 1 276 ? 11.221 6.578 8.901 1.00 95.06 276 ASP A O 1
ATOM 2243 N N . LEU A 1 277 ? 10.034 5.548 10.495 1.00 94.12 277 LEU A N 1
ATOM 2244 C CA . LEU A 1 277 ? 8.995 6.583 10.568 1.00 94.12 277 LEU A CA 1
ATOM 2245 C C . LEU A 1 277 ? 9.543 7.880 11.172 1.00 94.12 277 LEU A C 1
ATOM 2247 O O . LEU A 1 277 ? 9.301 8.950 10.618 1.00 94.12 277 LEU A O 1
ATOM 2251 N N . GLU A 1 278 ? 10.309 7.791 12.260 1.00 93.19 278 GLU A N 1
ATOM 2252 C CA . GLU A 1 278 ? 10.999 8.944 12.845 1.00 93.19 278 GLU A CA 1
ATOM 2253 C C . GLU A 1 278 ? 11.975 9.558 11.838 1.00 93.19 278 GLU A C 1
ATOM 2255 O O . GLU A 1 278 ? 11.968 10.770 11.635 1.00 93.19 278 GLU A O 1
ATOM 2260 N N . GLU A 1 279 ? 12.782 8.743 11.156 1.00 92.62 279 GLU A N 1
ATOM 2261 C CA . GLU A 1 279 ? 13.704 9.209 10.115 1.00 92.62 279 GLU A CA 1
ATOM 2262 C C . GLU A 1 279 ? 12.952 9.941 8.990 1.00 92.62 279 GLU A C 1
ATOM 2264 O O . GLU A 1 279 ? 13.337 11.047 8.610 1.00 92.62 279 GLU A O 1
ATOM 2269 N N . LEU A 1 280 ? 11.832 9.389 8.507 1.00 91.75 280 LEU A N 1
ATOM 2270 C CA . LEU A 1 280 ? 10.987 10.031 7.492 1.00 91.75 280 LEU A CA 1
ATOM 2271 C C . LEU A 1 280 ? 10.464 11.403 7.939 1.00 91.75 280 LEU A C 1
ATOM 2273 O O . LEU A 1 280 ? 10.428 12.327 7.123 1.00 91.75 280 LEU A O 1
ATOM 2277 N N . LEU A 1 281 ? 10.062 11.543 9.205 1.00 91.25 281 LEU A N 1
ATOM 2278 C CA . LEU A 1 281 ? 9.581 12.810 9.762 1.00 91.25 281 LEU A CA 1
ATOM 2279 C C . LEU A 1 281 ? 10.702 13.855 9.888 1.00 91.25 281 LEU A C 1
ATOM 2281 O O . LEU A 1 281 ? 10.460 15.035 9.639 1.00 91.25 281 LEU A O 1
ATOM 2285 N N . HIS A 1 282 ? 11.932 13.435 10.200 1.00 87.69 282 HIS A N 1
ATOM 2286 C CA . HIS A 1 282 ? 13.091 14.332 10.283 1.00 87.69 282 HIS A CA 1
ATOM 2287 C C . HIS A 1 282 ? 13.635 14.748 8.904 1.00 87.69 282 HIS A C 1
ATOM 2289 O O . HIS A 1 282 ? 14.002 15.906 8.701 1.00 87.69 282 HIS A O 1
ATOM 2295 N N . GLU A 1 283 ? 13.717 13.818 7.947 1.00 78.25 283 GLU A N 1
ATOM 2296 C CA . GLU A 1 283 ? 14.386 14.030 6.653 1.00 78.25 283 GLU A CA 1
ATOM 2297 C C . GLU A 1 283 ? 13.542 14.809 5.630 1.00 78.25 283 GLU A C 1
ATOM 2299 O O . GLU A 1 283 ? 14.071 15.312 4.630 1.00 78.25 283 GLU A O 1
ATOM 2304 N N . HIS A 1 284 ? 12.219 14.882 5.800 1.00 66.56 284 HIS A N 1
ATOM 2305 C CA . HIS A 1 284 ? 11.317 15.347 4.745 1.00 66.56 284 HIS A CA 1
ATOM 2306 C C . HIS A 1 284 ? 10.596 16.650 5.091 1.00 66.56 284 HIS A C 1
ATOM 2308 O O . HIS A 1 284 ? 9.415 16.663 5.425 1.00 66.56 284 HIS A O 1
ATOM 2314 N N . ALA A 1 285 ? 11.270 17.772 4.818 1.00 59.62 285 ALA A N 1
ATOM 2315 C CA . ALA A 1 285 ? 10.735 19.140 4.913 1.00 59.62 285 ALA A CA 1
ATOM 2316 C C . ALA A 1 285 ? 9.451 19.419 4.088 1.00 59.62 285 ALA A C 1
ATOM 2318 O O . ALA A 1 285 ? 8.883 20.506 4.171 1.00 59.62 285 ALA A O 1
ATOM 2319 N N . HIS A 1 286 ? 8.994 18.468 3.265 1.00 64.44 286 HIS A N 1
ATOM 2320 C CA . HIS A 1 286 ? 7.810 18.596 2.409 1.00 64.44 286 HIS A CA 1
ATOM 2321 C C . HIS A 1 286 ? 6.879 17.378 2.482 1.00 64.44 286 HIS A C 1
ATOM 2323 O O . HIS A 1 286 ? 6.127 17.130 1.540 1.00 64.44 286 HIS A O 1
ATOM 2329 N N . PHE A 1 287 ? 6.941 16.573 3.544 1.00 79.88 287 PHE A N 1
ATOM 2330 C CA . PHE A 1 287 ? 5.987 15.478 3.703 1.00 79.88 287 PHE A CA 1
ATOM 2331 C C . PHE A 1 287 ? 4.559 16.040 3.808 1.00 79.88 287 PHE A C 1
ATOM 2333 O O . PHE A 1 287 ? 4.337 17.104 4.383 1.00 79.88 287 PHE A O 1
ATOM 2340 N N . HIS A 1 288 ? 3.580 15.375 3.192 1.00 84.69 288 HIS A N 1
ATOM 2341 C CA . HIS A 1 288 ? 2.209 15.883 3.216 1.00 84.69 288 HIS A CA 1
ATOM 2342 C C . HIS A 1 288 ? 1.650 15.845 4.652 1.00 84.69 288 HIS A C 1
ATOM 2344 O O . HIS A 1 288 ? 1.836 14.821 5.313 1.00 84.69 288 HIS A O 1
ATOM 2350 N N . PRO A 1 289 ? 0.888 16.858 5.117 1.00 86.81 289 PRO A N 1
ATOM 2351 C CA . PRO A 1 289 ? 0.394 16.921 6.498 1.00 86.81 289 PRO A CA 1
ATOM 2352 C C . PRO A 1 289 ? -0.332 15.660 6.978 1.00 86.81 289 PRO A C 1
ATOM 2354 O O . PRO A 1 289 ? -0.152 15.227 8.105 1.00 86.81 289 PRO A O 1
ATOM 2357 N N . GLN A 1 290 ? -1.106 15.010 6.105 1.00 86.44 290 GLN A N 1
ATOM 2358 C CA . GLN A 1 290 ? -1.819 13.774 6.461 1.00 86.44 290 GLN A CA 1
ATOM 2359 C C . GLN A 1 290 ? -0.901 12.561 6.622 1.00 86.44 290 GLN A C 1
ATOM 2361 O O . GLN A 1 290 ? -1.207 11.656 7.392 1.00 86.44 290 GLN A O 1
ATOM 2366 N N . ALA A 1 291 ? 0.215 12.533 5.894 1.00 90.00 291 ALA A N 1
ATOM 2367 C CA . ALA A 1 291 ? 1.211 11.487 6.055 1.00 90.00 291 ALA A CA 1
ATOM 2368 C C . ALA A 1 291 ? 2.040 11.714 7.329 1.00 90.00 291 ALA A C 1
ATOM 2370 O O . ALA A 1 291 ? 2.363 10.742 8.002 1.00 90.00 291 ALA A O 1
ATOM 2371 N N . ILE A 1 292 ? 2.304 12.979 7.687 1.00 91.25 292 ILE A N 1
ATOM 2372 C CA . ILE A 1 292 ? 2.896 13.362 8.979 1.00 91.25 292 ILE A CA 1
ATOM 2373 C C . ILE A 1 292 ? 1.984 12.909 10.122 1.00 91.25 292 ILE A C 1
ATOM 2375 O O . ILE A 1 292 ? 2.399 12.088 10.930 1.00 91.25 292 ILE A O 1
ATOM 2379 N N . ALA A 1 293 ? 0.718 13.341 10.112 1.00 90.56 293 ALA A N 1
ATOM 2380 C CA . ALA A 1 293 ? -0.249 13.017 11.160 1.00 90.56 293 ALA A CA 1
ATOM 2381 C C . ALA A 1 293 ? -0.410 11.502 11.367 1.00 90.56 293 ALA A C 1
ATOM 2383 O O . ALA A 1 293 ? -0.443 11.028 12.497 1.00 90.56 293 ALA A O 1
ATOM 2384 N N . MET A 1 294 ? -0.472 10.724 10.279 1.00 91.50 294 MET A N 1
ATOM 2385 C CA . MET A 1 294 ? -0.556 9.265 10.375 1.00 91.50 294 MET A CA 1
ATOM 2386 C C . MET A 1 294 ? 0.741 8.638 10.908 1.00 91.50 294 MET A C 1
ATOM 2388 O O . MET A 1 294 ? 0.684 7.680 11.670 1.00 91.50 294 MET A O 1
ATOM 2392 N N . ALA A 1 295 ? 1.913 9.139 10.509 1.00 93.44 295 ALA A N 1
ATOM 2393 C CA . ALA A 1 295 ? 3.186 8.628 11.013 1.00 93.44 295 ALA A CA 1
ATOM 2394 C C . ALA A 1 295 ? 3.353 8.910 12.516 1.00 93.44 295 ALA A C 1
ATOM 2396 O O . ALA A 1 295 ? 3.730 8.004 13.256 1.00 93.44 295 ALA A O 1
ATOM 2397 N N . GLU A 1 296 ? 3.014 10.118 12.969 1.00 92.88 296 GLU A N 1
ATOM 2398 C CA . GLU A 1 296 ? 3.019 10.505 14.385 1.00 92.88 296 GLU A CA 1
ATOM 2399 C C . GLU A 1 296 ? 2.043 9.659 15.209 1.00 92.88 296 GLU A C 1
ATOM 2401 O O . GLU A 1 296 ? 2.421 9.141 16.255 1.00 92.88 296 GLU A O 1
ATOM 2406 N N . GLU A 1 297 ? 0.821 9.444 14.711 1.00 91.56 297 GLU A N 1
ATOM 2407 C CA . GLU A 1 297 ? -0.174 8.565 15.339 1.00 91.56 297 GLU A CA 1
ATOM 2408 C C . GLU A 1 297 ? 0.355 7.131 15.489 1.00 91.56 297 GLU A C 1
ATOM 2410 O O . GLU A 1 297 ? 0.251 6.535 16.561 1.00 91.56 297 GLU A O 1
ATOM 2415 N N . ILE A 1 298 ? 0.989 6.584 14.445 1.00 92.88 298 ILE A N 1
ATOM 2416 C CA . ILE A 1 298 ? 1.592 5.247 14.501 1.00 92.88 298 ILE A CA 1
ATOM 2417 C C . ILE A 1 298 ? 2.716 5.189 15.540 1.00 92.88 298 ILE A C 1
ATOM 2419 O O . ILE A 1 298 ? 2.777 4.235 16.319 1.00 92.88 298 ILE A O 1
ATOM 2423 N N . ILE A 1 299 ? 3.611 6.181 15.558 1.00 93.25 299 ILE A N 1
ATOM 2424 C CA . ILE A 1 299 ? 4.706 6.253 16.536 1.00 93.25 299 ILE A CA 1
ATOM 2425 C C . ILE A 1 299 ? 4.133 6.344 17.950 1.00 93.25 299 ILE A C 1
ATOM 2427 O O . ILE A 1 299 ? 4.568 5.593 18.823 1.00 93.25 299 ILE A O 1
ATOM 2431 N N . HIS A 1 300 ? 3.129 7.195 18.168 1.00 92.00 300 HIS A N 1
ATOM 2432 C CA . HIS A 1 300 ? 2.481 7.360 19.461 1.00 92.00 300 HIS A CA 1
ATOM 2433 C C . HIS A 1 300 ? 1.864 6.045 19.948 1.00 92.00 300 HIS A C 1
ATOM 2435 O O . HIS A 1 300 ? 2.188 5.596 21.043 1.00 92.00 300 HIS A O 1
ATOM 2441 N N . ILE A 1 301 ? 1.073 5.369 19.108 1.00 90.19 301 ILE A N 1
ATOM 2442 C CA . ILE A 1 301 ? 0.426 4.094 19.455 1.00 90.19 301 ILE A CA 1
ATOM 2443 C C . ILE A 1 301 ? 1.456 3.000 19.777 1.00 90.19 301 ILE A C 1
ATOM 2445 O O . ILE A 1 301 ? 1.231 2.194 20.672 1.00 90.19 301 ILE A O 1
ATOM 2449 N N . ARG A 1 302 ? 2.593 2.956 19.071 1.00 90.25 302 ARG A N 1
ATOM 2450 C CA . ARG A 1 302 ? 3.651 1.948 19.296 1.00 90.25 302 ARG A CA 1
ATOM 2451 C C . ARG A 1 302 ? 4.559 2.245 20.485 1.00 90.25 302 ARG A C 1
ATOM 2453 O O . ARG A 1 302 ? 5.227 1.336 20.966 1.00 90.25 302 ARG A O 1
ATOM 2460 N N . THR A 1 303 ? 4.644 3.510 20.882 1.00 86.56 303 THR A N 1
ATOM 2461 C CA . THR A 1 303 ? 5.514 3.983 21.972 1.00 86.56 303 THR A CA 1
ATOM 2462 C C . THR A 1 303 ? 4.730 4.183 23.267 1.00 86.56 303 THR A C 1
ATOM 2464 O O . THR A 1 303 ? 5.331 4.337 24.329 1.00 86.56 303 THR A O 1
ATOM 2467 N N . ALA A 1 304 ? 3.396 4.166 23.198 1.00 77.44 304 ALA A N 1
ATOM 2468 C CA . ALA A 1 304 ? 2.540 4.160 24.368 1.00 77.44 304 ALA A CA 1
ATOM 2469 C C . ALA A 1 304 ? 2.931 2.976 25.275 1.00 77.44 304 ALA A C 1
ATOM 2471 O O . ALA A 1 304 ? 3.006 1.843 24.795 1.00 77.44 304 ALA A O 1
ATOM 2472 N N . PRO A 1 305 ? 3.230 3.213 26.564 1.00 58.78 305 PRO A N 1
ATOM 2473 C CA . PRO A 1 305 ? 3.561 2.135 27.485 1.00 58.78 305 PRO A CA 1
ATOM 2474 C C . PRO A 1 305 ? 2.345 1.211 27.619 1.00 58.78 305 PRO A C 1
ATOM 2476 O O . PRO A 1 305 ? 1.295 1.651 28.076 1.00 58.78 305 PRO A O 1
ATOM 2479 N N . GLU A 1 306 ? 2.476 -0.052 27.202 1.00 56.16 306 GLU A N 1
ATOM 2480 C CA . GLU A 1 306 ? 1.360 -1.015 27.194 1.00 56.16 306 GLU A CA 1
ATOM 2481 C C . GLU A 1 306 ? 0.820 -1.346 28.599 1.00 56.16 306 GLU A C 1
ATOM 2483 O O . GLU A 1 306 ? -0.327 -1.748 28.698 1.00 56.16 306 GLU A O 1
ATOM 2488 N N . ASP A 1 307 ? 1.572 -1.100 29.675 1.00 46.84 307 ASP A N 1
ATOM 2489 C CA . ASP A 1 307 ? 1.129 -1.220 31.069 1.00 46.84 307 ASP A CA 1
ATOM 2490 C C . ASP A 1 307 ? 2.071 -0.379 31.952 1.00 46.84 307 ASP A C 1
ATOM 2492 O O . ASP A 1 307 ? 3.186 -0.800 32.267 1.00 46.84 307 ASP A O 1
ATOM 2496 N N . ALA A 1 308 ? 1.671 0.824 32.371 1.00 40.19 308 ALA A N 1
ATOM 2497 C CA . ALA A 1 308 ? 2.274 1.396 33.572 1.00 40.19 308 ALA A CA 1
ATOM 2498 C C . ALA A 1 308 ? 1.635 0.669 34.761 1.00 40.19 308 ALA A C 1
ATOM 2500 O O . ALA A 1 308 ? 0.473 0.925 35.080 1.00 40.19 308 ALA A O 1
ATOM 2501 N N . GLU A 1 309 ? 2.372 -0.261 35.383 1.00 45.81 309 GLU A N 1
ATOM 2502 C CA . GLU A 1 309 ? 2.037 -0.797 36.708 1.00 45.81 309 GLU A CA 1
ATOM 2503 C C . GLU A 1 309 ? 1.514 0.343 37.601 1.00 45.81 309 GLU A C 1
ATOM 2505 O O . GLU A 1 309 ? 2.084 1.444 37.560 1.00 45.81 309 GLU A O 1
ATOM 2510 N N . PRO A 1 310 ? 0.460 0.128 38.417 1.00 42.91 310 PRO A N 1
ATOM 2511 C CA . PRO A 1 310 ? 0.107 1.109 39.428 1.00 42.91 310 PRO A CA 1
ATOM 2512 C C . PRO A 1 310 ? 1.377 1.379 40.223 1.00 42.91 310 PRO A C 1
ATOM 2514 O O . PRO A 1 310 ? 1.986 0.433 40.733 1.00 42.91 310 PRO A O 1
ATOM 2517 N N . LEU A 1 311 ? 1.796 2.651 40.277 1.00 54.78 311 LEU A N 1
ATOM 2518 C CA . LEU A 1 311 ? 2.883 3.069 41.153 1.00 54.78 311 LEU A CA 1
ATOM 2519 C C . LEU A 1 311 ? 2.665 2.346 42.487 1.00 54.78 311 LEU A C 1
ATOM 2521 O O . LEU A 1 311 ? 1.541 2.420 43.007 1.00 54.78 311 LEU A O 1
ATOM 2525 N N . PRO A 1 312 ? 3.662 1.603 43.010 1.00 57.97 312 PRO A N 1
ATOM 2526 C CA . PRO A 1 312 ? 3.511 0.973 44.311 1.00 57.97 312 PRO A CA 1
ATOM 2527 C C . PRO A 1 312 ? 2.996 2.053 45.266 1.00 57.97 312 PRO A C 1
ATOM 2529 O O . PRO A 1 312 ? 3.481 3.189 45.171 1.00 57.97 312 PRO A O 1
ATOM 2532 N N . PRO A 1 313 ? 1.976 1.761 46.101 1.00 50.19 313 PRO A N 1
ATOM 2533 C CA . PRO A 1 313 ? 1.400 2.770 46.973 1.00 50.19 313 PRO A CA 1
ATOM 2534 C C . PRO A 1 313 ? 2.555 3.456 47.683 1.00 50.19 313 PRO A C 1
ATOM 2536 O O . PRO A 1 313 ? 3.419 2.765 48.236 1.00 50.19 313 PRO A O 1
ATOM 2539 N N . LEU A 1 314 ? 2.605 4.790 47.568 1.00 51.53 314 LEU A N 1
ATOM 2540 C CA . LEU A 1 314 ? 3.614 5.599 48.240 1.00 51.53 314 LEU A CA 1
ATOM 2541 C C . LEU A 1 314 ? 3.747 5.041 49.657 1.00 51.53 314 LEU A C 1
ATOM 2543 O O . LEU A 1 314 ? 2.713 4.910 50.327 1.00 51.53 314 LEU A O 1
ATOM 2547 N N . PRO A 1 315 ? 4.955 4.626 50.087 1.00 52.38 315 PRO A N 1
ATOM 2548 C CA . PRO A 1 315 ? 5.120 4.130 51.438 1.00 52.38 315 PRO A CA 1
ATOM 2549 C C . PRO A 1 315 ? 4.523 5.187 52.372 1.00 52.38 315 PRO A C 1
ATOM 2551 O O . PRO A 1 315 ? 4.811 6.375 52.181 1.00 52.38 315 PRO A O 1
ATOM 2554 N N . PRO A 1 316 ? 3.631 4.797 53.302 1.00 49.84 316 PRO A N 1
ATOM 2555 C CA . PRO A 1 316 ? 3.068 5.748 54.247 1.00 49.84 316 PRO A CA 1
ATOM 2556 C C . PRO A 1 316 ? 4.246 6.434 54.925 1.00 49.84 316 PRO A C 1
ATOM 2558 O O . PRO A 1 316 ? 5.178 5.734 55.315 1.00 49.84 316 PRO A O 1
ATOM 2561 N N . GLU A 1 317 ? 4.223 7.769 54.975 1.00 55.91 317 GLU A N 1
ATOM 2562 C CA . GLU A 1 317 ? 5.260 8.622 55.564 1.00 55.91 317 GLU A CA 1
ATOM 2563 C C . GLU A 1 317 ? 5.953 7.931 56.743 1.00 55.91 317 GLU A C 1
ATOM 2565 O O . GLU A 1 317 ? 5.437 7.883 57.857 1.00 55.91 317 GLU A O 1
ATOM 2570 N N . ALA A 1 318 ? 7.120 7.355 56.469 1.00 44.88 318 ALA A N 1
ATOM 2571 C CA . ALA A 1 318 ? 7.943 6.679 57.448 1.00 44.88 318 ALA A CA 1
ATOM 2572 C C . ALA A 1 318 ? 9.375 7.165 57.242 1.00 44.88 318 ALA A C 1
ATOM 2574 O O . ALA A 1 318 ? 10.136 6.639 56.435 1.00 44.88 318 ALA A O 1
ATOM 2575 N N . GLU A 1 319 ? 9.652 8.227 57.997 1.00 46.06 319 GLU A N 1
ATOM 2576 C CA . GLU A 1 319 ? 10.955 8.628 58.521 1.00 46.06 319 GLU A CA 1
ATOM 2577 C C . GLU A 1 319 ? 11.968 9.145 57.489 1.00 46.06 319 GLU A C 1
ATOM 2579 O O . GLU A 1 319 ? 12.796 8.428 56.929 1.00 46.06 319 GLU A O 1
ATOM 2584 N N . LEU A 1 320 ? 11.941 10.473 57.317 1.00 42.09 320 LEU A N 1
ATOM 2585 C CA . LEU A 1 320 ? 13.123 11.251 56.951 1.00 42.09 320 LEU A CA 1
ATOM 2586 C C . LEU A 1 320 ? 14.320 10.758 57.788 1.00 42.09 320 LEU A C 1
ATOM 2588 O O . LEU A 1 320 ? 14.217 10.766 59.016 1.00 42.09 320 LEU A O 1
ATOM 2592 N N . PRO A 1 321 ? 15.458 10.383 57.179 1.00 41.56 321 PRO A N 1
ATOM 2593 C CA . PRO A 1 321 ? 16.678 10.206 57.942 1.00 41.56 321 PRO A CA 1
ATOM 2594 C C . PRO A 1 321 ? 17.065 11.565 58.535 1.00 41.56 321 PRO A C 1
ATOM 2596 O O . PRO A 1 321 ? 17.441 12.491 57.809 1.00 41.56 321 PRO A O 1
ATOM 2599 N N . GLU A 1 322 ? 16.948 11.697 59.856 1.00 53.41 322 GLU A N 1
ATOM 2600 C CA . GLU A 1 322 ? 17.673 12.726 60.587 1.00 53.41 322 GLU A CA 1
ATOM 2601 C C . GLU A 1 322 ? 19.168 12.484 60.345 1.00 53.41 322 GLU A C 1
ATOM 2603 O O . GLU A 1 322 ? 19.678 11.419 60.674 1.00 53.41 322 GLU A O 1
ATOM 2608 N N . GLU A 1 323 ? 19.831 13.477 59.748 1.00 47.75 323 GLU A N 1
ATOM 2609 C CA . GLU A 1 323 ? 21.259 13.546 59.389 1.00 47.75 323 GLU A CA 1
ATOM 2610 C C . GLU A 1 323 ? 21.582 13.319 57.903 1.00 47.75 323 GLU A C 1
ATOM 2612 O O . GLU A 1 323 ? 21.907 12.232 57.428 1.00 47.75 323 GLU A O 1
ATOM 2617 N N . PHE A 1 324 ? 21.635 14.437 57.171 1.00 44.91 324 PHE A N 1
ATOM 2618 C CA . PHE A 1 324 ? 22.476 14.549 55.983 1.00 44.91 324 PHE A CA 1
ATOM 2619 C C . PHE A 1 324 ? 23.954 14.562 56.416 1.00 44.91 324 PHE A C 1
ATOM 2621 O O . PHE A 1 324 ? 24.362 15.497 57.115 1.00 44.91 324 PHE A O 1
ATOM 2628 N N . PRO A 1 325 ? 24.801 13.605 55.994 1.00 47.16 325 PRO A N 1
ATOM 2629 C CA . PRO A 1 325 ? 26.231 13.702 56.245 1.00 47.16 325 PRO A CA 1
ATOM 2630 C C . PRO A 1 325 ? 26.813 14.892 55.469 1.00 47.16 325 PRO A C 1
ATOM 2632 O O . PRO A 1 325 ? 26.626 15.029 54.258 1.00 47.16 325 PRO A O 1
ATOM 2635 N N . ALA A 1 326 ? 27.512 15.772 56.190 1.00 51.41 326 ALA A N 1
ATOM 2636 C CA . ALA A 1 326 ? 28.131 16.973 55.641 1.00 51.41 326 ALA A CA 1
ATOM 2637 C C . ALA A 1 326 ? 29.086 16.646 54.471 1.00 51.41 326 ALA A C 1
ATOM 2639 O O . ALA A 1 326 ? 29.813 15.649 54.531 1.00 51.41 326 ALA A O 1
ATOM 2640 N N . PRO A 1 327 ? 29.146 17.493 53.426 1.00 45.62 327 PRO A N 1
ATOM 2641 C CA . PRO A 1 327 ? 30.015 17.254 52.282 1.00 45.62 327 PRO A CA 1
ATOM 2642 C C . PRO A 1 327 ? 31.495 17.229 52.706 1.00 45.62 327 PRO A C 1
ATOM 2644 O O . PRO A 1 327 ? 31.910 18.009 53.574 1.00 45.62 327 PRO A O 1
ATOM 2647 N N . PRO A 1 328 ? 32.327 16.365 52.094 1.00 45.06 328 PRO A N 1
ATOM 2648 C CA . PRO A 1 328 ? 33.740 16.283 52.428 1.00 45.06 328 PRO A CA 1
ATOM 2649 C C . PRO A 1 328 ? 34.441 17.607 52.102 1.00 45.06 328 PRO A C 1
ATOM 2651 O O . PRO A 1 328 ? 34.395 18.103 50.976 1.00 45.06 328 PRO A O 1
ATOM 2654 N N . LYS A 1 329 ? 35.123 18.173 53.104 1.00 46.09 329 LYS A N 1
ATOM 2655 C CA . LYS A 1 329 ? 35.966 19.366 52.966 1.00 46.09 329 LYS A CA 1
ATOM 2656 C C . LYS A 1 329 ? 37.106 19.073 51.986 1.00 46.09 329 LYS A C 1
ATOM 2658 O O . LYS A 1 329 ? 38.092 18.434 52.353 1.00 46.09 329 LYS A O 1
ATOM 2663 N N . GLN A 1 330 ? 36.995 19.557 50.752 1.00 46.50 330 GLN A N 1
ATOM 2664 C CA . GLN A 1 330 ? 38.125 19.608 49.827 1.00 46.50 330 GLN A CA 1
ATOM 2665 C C . GLN A 1 330 ? 39.097 20.693 50.305 1.00 46.50 330 GLN A C 1
ATOM 2667 O O . GLN A 1 330 ? 38.960 21.873 49.993 1.00 46.50 330 GLN A O 1
ATOM 2672 N N . ASN A 1 331 ? 40.076 20.288 51.113 1.00 43.03 331 ASN A N 1
ATOM 2673 C CA . ASN A 1 331 ? 41.213 21.131 51.450 1.00 43.03 331 ASN A CA 1
ATOM 2674 C C . ASN A 1 331 ? 42.148 21.227 50.243 1.00 43.03 331 ASN A C 1
ATOM 2676 O O . ASN A 1 331 ? 42.774 20.249 49.835 1.00 43.03 331 ASN A O 1
ATOM 2680 N N . HIS A 1 332 ? 42.272 22.442 49.717 1.00 38.38 332 HIS A N 1
ATOM 2681 C CA . HIS A 1 332 ? 43.331 22.842 48.806 1.00 38.38 332 HIS A CA 1
ATOM 2682 C C . HIS A 1 332 ? 44.715 22.518 49.383 1.00 38.38 332 HIS A C 1
ATOM 2684 O O . HIS A 1 332 ? 45.073 23.001 50.458 1.00 38.38 332 HIS A O 1
ATOM 2690 N N . ARG A 1 333 ? 45.544 21.807 48.612 1.00 37.19 333 ARG A N 1
ATOM 2691 C CA . ARG A 1 333 ? 46.991 22.044 48.604 1.00 37.19 333 ARG A CA 1
ATOM 2692 C C . ARG A 1 333 ? 47.612 21.663 47.260 1.00 37.19 333 ARG A C 1
ATOM 2694 O O . ARG A 1 333 ? 47.798 20.497 46.948 1.00 37.19 333 ARG A O 1
ATOM 2701 N N . SER A 1 334 ? 47.932 22.720 46.520 1.00 35.78 334 SER A N 1
ATOM 2702 C CA . SER A 1 334 ? 49.218 22.951 45.858 1.00 35.78 334 SER A CA 1
ATOM 2703 C C . SER A 1 334 ? 49.743 21.903 44.877 1.00 35.78 334 SER A C 1
ATOM 2705 O O . SER A 1 334 ? 50.401 20.961 45.291 1.00 35.78 334 SER A O 1
ATOM 2707 N N . TYR A 1 335 ? 49.673 22.219 43.582 1.00 38.00 335 TYR A N 1
ATOM 2708 C CA . TYR A 1 335 ? 50.870 22.169 42.739 1.00 38.00 335 TYR A CA 1
ATOM 2709 C C . TYR A 1 335 ? 50.927 23.405 41.836 1.00 38.00 335 TYR A C 1
ATOM 2711 O O . TYR A 1 335 ? 50.067 23.645 40.995 1.00 38.00 335 TYR A O 1
ATOM 2719 N N . ILE A 1 336 ? 51.953 24.212 42.098 1.00 38.56 336 ILE A N 1
ATOM 2720 C CA . ILE A 1 336 ? 52.443 25.318 41.283 1.00 38.56 336 ILE A CA 1
ATOM 2721 C C . ILE A 1 336 ? 53.377 24.718 40.227 1.00 38.56 336 ILE A C 1
ATOM 2723 O O . ILE A 1 336 ? 54.313 24.017 40.602 1.00 38.56 336 ILE A O 1
ATOM 2727 N N . HIS A 1 337 ? 53.147 25.026 38.949 1.00 37.50 337 HIS A N 1
ATOM 2728 C CA . HIS A 1 337 ? 54.175 25.481 37.994 1.00 37.50 337 HIS A CA 1
ATOM 2729 C C . HIS A 1 337 ? 53.483 25.911 36.673 1.00 37.50 337 HIS A C 1
ATOM 2731 O O . HIS A 1 337 ? 52.866 25.086 36.013 1.00 37.50 337 HIS A O 1
ATOM 2737 N N . THR A 1 338 ? 53.279 27.219 36.437 1.00 36.34 338 THR A N 1
ATOM 2738 C CA . THR A 1 338 ? 54.059 28.111 35.526 1.00 36.34 338 THR A CA 1
ATOM 2739 C C . THR A 1 338 ? 53.858 27.768 34.034 1.00 36.34 338 THR A C 1
ATOM 2741 O O . THR A 1 338 ? 54.445 26.801 33.575 1.00 36.34 338 THR A O 1
ATOM 2744 N N . LEU A 1 339 ? 52.869 28.383 33.346 1.00 34.41 339 LEU A N 1
ATOM 2745 C CA . LEU A 1 339 ? 52.942 29.539 32.390 1.00 34.41 339 LEU A CA 1
ATOM 2746 C C . LEU A 1 339 ? 53.687 29.239 31.060 1.00 34.41 339 LEU A C 1
ATOM 2748 O O . LEU A 1 339 ? 54.533 28.351 31.080 1.00 34.41 339 LEU A O 1
ATOM 2752 N N . PRO A 1 340 ? 53.536 30.011 29.948 1.00 48.75 340 PRO A N 1
ATOM 2753 C CA . PRO A 1 340 ? 52.614 31.125 29.615 1.00 48.75 340 PRO A CA 1
ATOM 2754 C C . PRO A 1 340 ? 51.862 30.931 28.258 1.00 48.75 340 PRO A C 1
ATOM 2756 O O . PRO A 1 340 ? 52.308 30.194 27.388 1.00 48.75 340 PRO A O 1
ATOM 2759 N N . THR A 1 341 ? 50.630 31.425 28.095 1.00 39.19 341 THR A N 1
ATOM 2760 C CA . THR A 1 341 ? 50.241 32.708 27.450 1.00 39.19 341 THR A CA 1
ATOM 2761 C C . THR A 1 341 ? 50.614 32.847 25.962 1.00 39.19 341 THR A C 1
ATOM 2763 O O . THR A 1 341 ? 51.762 33.113 25.617 1.00 39.19 341 THR A O 1
ATOM 2766 N N . GLU A 1 342 ? 49.602 32.761 25.092 1.00 46.62 342 GLU A N 1
ATOM 2767 C CA . GLU A 1 342 ? 49.602 33.411 23.773 1.00 46.62 342 GLU A CA 1
ATOM 2768 C C . GLU A 1 342 ? 49.700 34.938 23.923 1.00 46.62 342 GLU A C 1
ATOM 2770 O O . GLU A 1 342 ? 49.218 35.498 24.914 1.00 46.62 342 GLU A O 1
ATOM 2775 N N . PRO A 1 343 ? 50.198 35.637 22.894 1.00 56.06 343 PRO A N 1
ATOM 2776 C CA . PRO A 1 343 ? 49.634 36.927 22.549 1.00 56.06 343 PRO A CA 1
ATOM 2777 C C . PRO A 1 343 ? 49.163 36.948 21.091 1.00 56.06 343 PRO A C 1
ATOM 2779 O O . PRO A 1 343 ? 49.931 36.803 20.146 1.00 56.06 343 PRO A O 1
ATOM 2782 N N . ASP A 1 344 ? 47.855 37.110 20.968 1.00 44.31 344 ASP A N 1
ATOM 2783 C CA . ASP A 1 344 ? 47.136 38.105 20.175 1.00 44.31 344 ASP A CA 1
ATOM 2784 C C . ASP A 1 344 ? 47.921 38.985 19.165 1.00 44.31 344 ASP A C 1
ATOM 2786 O O . ASP A 1 344 ? 48.935 39.610 19.490 1.00 44.31 344 ASP A O 1
ATOM 2790 N N . LYS A 1 345 ? 47.255 39.175 18.013 1.00 44.56 345 LYS A N 1
ATOM 2791 C CA . LYS A 1 345 ? 47.376 40.223 16.972 1.00 44.56 345 LYS A CA 1
ATOM 2792 C C . LYS A 1 345 ? 48.401 40.045 15.847 1.00 44.56 345 LYS A C 1
ATOM 2794 O O . LYS A 1 345 ? 49.573 40.387 15.985 1.00 44.56 345 LYS A O 1
ATOM 2799 N N . GLN A 1 346 ? 47.869 39.767 14.653 1.00 41.34 346 GLN A N 1
ATOM 2800 C CA . GLN A 1 346 ? 47.548 40.827 13.680 1.00 41.34 346 GLN A CA 1
ATOM 2801 C C . GLN A 1 346 ? 46.296 40.488 12.875 1.00 41.34 346 GLN A C 1
ATOM 2803 O O . GLN A 1 346 ? 46.132 39.296 12.535 1.00 41.34 346 GLN A O 1
#